Protein AF-A0A7S2C4W3-F1 (afdb_monomer_lite)

Sequence (181 aa):
SSLSGLHASAALELAGVQLEMDPQRALTLLQKVRPQIMRSGSAFHVAQLQLLWSKCLLAALPSFTAAAPPTIKQLEMEILPALSAALNGFTALRCHVEAAGLLYHRARIYHSLNDFAARDRDAALFAKAEAAAAAAAARPCGSLLDFGEATVLEAHLAQMATLDAEAASLYGNESAVRARE

InterPro domains:
  IPR037679 Anaphase-promoting complex subunit 5 [PTHR12830] (3-133)

Foldseek 3Di:
DVVLAVVLVVLLVVLVVCLVVPLVVSLVSLVVCVVSCVVPNDLLSQLSSLVSNLSSLVSPWDDDDPVDQGPVCCCVPPNLVSLVSSLVSCVVVLVLVVNLVSLVVNLVVCVSVVVVVSNVVSVVVSVVSVVSVVVVVPDDPDDPLPVDDPVRSVVVVVVVVVVVVVVCVVVVVVVVVVVVD

Organism: NCBI:txid156173

Structure (mmCIF, N/CA/C/O backbone):
data_AF-A0A7S2C4W3-F1
#
_entry.id   AF-A0A7S2C4W3-F1
#
loop_
_atom_site.group_PDB
_atom_site.id
_atom_site.type_symbol
_atom_site.label_atom_id
_atom_site.label_alt_id
_atom_site.label_comp_id
_atom_site.label_asym_id
_atom_site.label_entity_id
_atom_site.label_seq_id
_atom_site.pdbx_PDB_ins_code
_atom_site.Cartn_x
_atom_site.Cartn_y
_atom_site.Cartn_z
_atom_site.occupancy
_atom_site.B_iso_or_equiv
_atom_site.auth_seq_id
_atom_site.auth_comp_id
_atom_site.auth_asym_id
_atom_site.auth_atom_id
_atom_site.pdbx_PDB_model_num
ATOM 1 N N . SER A 1 1 ? 25.529 -4.433 0.169 1.00 61.50 1 SER A N 1
ATOM 2 C CA . SER A 1 1 ? 24.301 -3.977 -0.515 1.00 61.50 1 SER A CA 1
ATOM 3 C C . SER A 1 1 ? 23.270 -5.096 -0.679 1.00 61.50 1 SER A C 1
ATOM 5 O O . SER A 1 1 ? 22.099 -4.837 -0.445 1.00 61.50 1 SER A O 1
ATOM 7 N N . SER A 1 2 ? 23.655 -6.337 -1.006 1.00 73.06 2 SER A N 1
ATOM 8 C CA . SER A 1 2 ? 22.721 -7.474 -1.159 1.00 73.06 2 SER A CA 1
ATOM 9 C C . SER A 1 2 ? 22.125 -7.989 0.161 1.00 73.06 2 SER A C 1
ATOM 11 O O . SER A 1 2 ? 20.913 -8.148 0.267 1.00 73.06 2 SER A O 1
ATOM 13 N N . LEU A 1 3 ? 22.950 -8.178 1.198 1.00 82.00 3 LEU A N 1
ATOM 14 C CA . LEU A 1 3 ? 22.504 -8.688 2.509 1.00 82.00 3 LEU A CA 1
ATOM 15 C C . LEU A 1 3 ? 21.512 -7.756 3.223 1.00 82.00 3 LEU A C 1
ATOM 17 O O . LEU A 1 3 ? 20.558 -8.219 3.840 1.00 82.00 3 LEU A O 1
ATOM 21 N N . SER A 1 4 ? 21.707 -6.438 3.118 1.00 81.38 4 SER A N 1
ATOM 22 C CA . SER A 1 4 ? 20.788 -5.443 3.689 1.00 81.38 4 SER A CA 1
ATOM 23 C C . SER A 1 4 ? 19.438 -5.424 2.972 1.00 81.38 4 SER A C 1
ATOM 25 O O . SER A 1 4 ? 18.410 -5.256 3.623 1.00 81.38 4 SER A O 1
ATOM 27 N N . GLY A 1 5 ? 19.440 -5.625 1.649 1.00 83.06 5 GLY A N 1
ATOM 28 C CA . GLY A 1 5 ? 18.224 -5.780 0.854 1.00 83.06 5 GLY A CA 1
ATOM 29 C C . GLY A 1 5 ? 17.458 -7.039 1.246 1.00 83.06 5 GLY A C 1
ATOM 30 O O . GLY A 1 5 ? 16.290 -6.936 1.593 1.00 83.06 5 GLY A O 1
ATOM 31 N N . LEU A 1 6 ? 18.142 -8.188 1.304 1.00 88.38 6 LEU A N 1
ATOM 32 C CA . LEU A 1 6 ? 17.543 -9.464 1.704 1.00 88.38 6 LEU A CA 1
ATOM 33 C C . LEU A 1 6 ? 16.949 -9.404 3.116 1.00 88.38 6 LEU A C 1
ATOM 35 O O . LEU A 1 6 ? 15.837 -9.869 3.337 1.00 88.38 6 LEU A O 1
ATOM 39 N N . HIS A 1 7 ? 17.660 -8.788 4.063 1.00 90.88 7 HIS A N 1
ATOM 40 C CA . HIS A 1 7 ? 17.145 -8.585 5.414 1.00 90.88 7 HIS A CA 1
ATOM 41 C C . HIS A 1 7 ? 15.875 -7.721 5.420 1.00 90.88 7 HIS A C 1
ATOM 43 O O . HIS A 1 7 ? 14.922 -8.041 6.125 1.00 90.88 7 HIS A O 1
ATOM 49 N N . ALA A 1 8 ? 15.846 -6.630 4.646 1.00 90.25 8 ALA A N 1
ATOM 50 C CA . ALA A 1 8 ? 14.662 -5.781 4.535 1.00 90.25 8 ALA A CA 1
ATOM 51 C C . ALA A 1 8 ? 13.474 -6.545 3.932 1.00 90.25 8 ALA A C 1
ATOM 53 O O . ALA A 1 8 ? 12.387 -6.494 4.500 1.00 90.25 8 ALA A O 1
ATOM 54 N N . SER A 1 9 ? 13.686 -7.289 2.843 1.00 92.81 9 SER A N 1
ATOM 55 C CA . SER A 1 9 ? 12.647 -8.108 2.211 1.00 92.81 9 SER A CA 1
ATOM 56 C C . SER A 1 9 ? 12.116 -9.175 3.171 1.00 92.81 9 SER A C 1
ATOM 58 O O . SER A 1 9 ? 10.919 -9.206 3.430 1.00 92.81 9 SER A O 1
ATOM 60 N N . ALA A 1 10 ? 12.999 -9.956 3.803 1.00 94.25 10 ALA A N 1
ATOM 61 C CA . ALA A 1 10 ? 12.607 -10.992 4.759 1.00 94.25 10 ALA A CA 1
ATOM 62 C C . ALA A 1 10 ? 11.850 -10.418 5.969 1.00 94.25 10 ALA A C 1
ATOM 64 O O . ALA A 1 10 ? 10.871 -11.002 6.428 1.00 94.25 10 ALA A O 1
ATOM 65 N N . ALA A 1 11 ? 12.271 -9.258 6.483 1.00 94.19 11 ALA A N 1
ATOM 66 C CA . ALA A 1 11 ? 11.581 -8.596 7.585 1.00 94.19 11 ALA A CA 1
ATOM 67 C C . ALA A 1 11 ? 10.176 -8.111 7.194 1.00 94.19 11 ALA A C 1
ATOM 69 O O . ALA A 1 11 ? 9.246 -8.238 7.990 1.00 94.19 11 ALA A O 1
ATOM 70 N N . LEU A 1 12 ? 10.020 -7.557 5.988 1.00 95.38 12 LEU A N 1
ATOM 71 C CA . LEU A 1 12 ? 8.731 -7.085 5.477 1.00 95.38 12 LEU A CA 1
ATOM 72 C C . LEU A 1 12 ? 7.791 -8.256 5.157 1.00 95.38 12 LEU A C 1
ATOM 74 O O . LEU A 1 12 ? 6.615 -8.192 5.504 1.00 95.38 12 LEU A O 1
ATOM 78 N N . GLU A 1 13 ? 8.302 -9.342 4.576 1.00 95.44 13 GLU A N 1
ATOM 79 C CA . GLU A 1 13 ? 7.540 -10.577 4.348 1.00 95.44 13 GLU A CA 1
ATOM 80 C C . GLU A 1 13 ? 7.077 -11.200 5.667 1.00 95.44 13 GLU A C 1
ATOM 82 O O . GLU A 1 13 ? 5.893 -11.487 5.836 1.00 95.44 13 GLU A O 1
ATOM 87 N N . LEU A 1 14 ? 7.980 -11.327 6.645 1.00 95.75 14 LEU A N 1
ATOM 88 C CA . LEU A 1 14 ? 7.639 -11.833 7.972 1.00 95.75 14 LEU A CA 1
ATOM 89 C C . LEU A 1 14 ? 6.590 -10.952 8.664 1.00 95.75 14 LEU A C 1
ATOM 91 O O . LEU A 1 14 ? 5.680 -11.480 9.301 1.00 95.75 14 LEU A O 1
ATOM 95 N N . ALA A 1 15 ? 6.687 -9.626 8.538 1.00 95.50 15 ALA A N 1
ATOM 96 C CA . ALA A 1 15 ? 5.671 -8.715 9.057 1.00 95.50 15 ALA A CA 1
ATOM 97 C C . ALA A 1 15 ? 4.319 -8.890 8.346 1.00 95.50 15 ALA A C 1
ATOM 99 O O . ALA A 1 15 ? 3.283 -8.814 9.000 1.00 95.50 15 ALA A O 1
ATOM 100 N N . GLY A 1 16 ? 4.322 -9.167 7.038 1.00 94.38 16 GLY A N 1
ATOM 101 C CA . GLY A 1 16 ? 3.120 -9.498 6.273 1.00 94.38 16 GLY A CA 1
ATOM 102 C C . GLY A 1 16 ? 2.431 -10.765 6.781 1.00 94.38 16 GLY A C 1
ATOM 103 O O . GLY A 1 16 ? 1.233 -10.741 7.032 1.00 94.38 16 GLY A O 1
ATOM 104 N N . VAL A 1 17 ? 3.192 -11.834 7.030 1.00 95.31 17 VAL A N 1
ATOM 105 C CA . VAL A 1 17 ? 2.653 -13.073 7.622 1.00 95.31 17 VAL A CA 1
ATOM 106 C C . VAL A 1 17 ? 2.154 -12.833 9.050 1.00 95.31 17 VAL A C 1
ATOM 108 O O . VAL A 1 17 ? 1.094 -13.314 9.440 1.00 95.31 17 VAL A O 1
ATOM 111 N N . GLN A 1 18 ? 2.898 -12.065 9.851 1.00 94.62 18 GLN A N 1
ATOM 112 C CA . GLN A 1 18 ? 2.484 -11.748 11.218 1.00 94.62 18 GLN A CA 1
ATOM 113 C C . GLN A 1 18 ? 1.218 -10.899 11.259 1.00 94.62 18 GLN A C 1
ATOM 115 O O . GLN A 1 18 ? 0.431 -11.089 12.173 1.00 94.62 18 GLN A O 1
ATOM 120 N N . LEU A 1 19 ? 0.988 -10.011 10.291 1.00 93.94 19 LEU A N 1
ATOM 121 C CA . LEU A 1 19 ? -0.223 -9.192 10.228 1.00 93.94 19 LEU A CA 1
ATOM 122 C C . LEU A 1 19 ? -1.501 -10.046 10.205 1.00 93.94 19 LEU A C 1
ATOM 124 O O . LEU A 1 19 ? -2.497 -9.652 10.805 1.00 93.94 19 LEU A O 1
ATOM 128 N N . GLU A 1 20 ? -1.471 -11.205 9.545 1.00 92.06 20 GLU A N 1
ATOM 129 C CA . GLU A 1 20 ? -2.621 -12.116 9.460 1.00 92.06 20 GLU A CA 1
ATOM 130 C C . GLU A 1 20 ? -2.894 -12.861 10.775 1.00 92.06 20 GLU A C 1
ATOM 132 O O . GLU A 1 20 ? -4.028 -13.252 11.041 1.00 92.06 20 GLU A O 1
ATOM 137 N N . MET A 1 21 ? -1.865 -13.038 11.608 1.00 91.75 21 MET A N 1
ATOM 138 C CA . MET A 1 21 ? -1.931 -13.832 12.840 1.00 91.75 21 MET A CA 1
ATOM 139 C C . MET A 1 21 ? -2.058 -12.964 14.099 1.00 91.75 21 MET A C 1
ATOM 141 O O . MET A 1 21 ? -2.837 -13.266 14.998 1.00 91.75 21 MET A O 1
ATOM 145 N N . ASP A 1 22 ? -1.249 -11.909 14.180 1.00 92.31 22 ASP A N 1
ATOM 146 C CA . ASP A 1 22 ? -1.136 -10.975 15.297 1.00 92.31 22 ASP A CA 1
ATOM 147 C C . ASP A 1 22 ? -0.613 -9.604 14.795 1.00 92.31 22 ASP A C 1
ATOM 149 O O . ASP A 1 22 ? 0.605 -9.396 14.658 1.00 92.31 22 ASP A O 1
ATOM 153 N N . PRO A 1 23 ? -1.511 -8.630 14.550 1.00 91.19 23 PRO A N 1
ATOM 154 C CA . PRO A 1 23 ? -1.134 -7.318 14.026 1.00 91.19 23 PRO A CA 1
ATOM 155 C C . PRO A 1 23 ? -0.248 -6.509 14.986 1.00 91.19 23 PRO A C 1
ATOM 157 O O . PRO A 1 23 ? 0.548 -5.683 14.532 1.00 91.19 23 PRO A O 1
ATOM 160 N N . GLN A 1 24 ? -0.324 -6.748 16.301 1.00 91.00 24 GLN A N 1
ATOM 161 C CA . GLN A 1 24 ? 0.506 -6.047 17.289 1.00 91.00 24 GLN A CA 1
ATOM 162 C C . GLN A 1 24 ? 1.956 -6.526 17.230 1.00 91.00 24 GLN A C 1
ATOM 164 O O . GLN A 1 24 ? 2.904 -5.730 17.287 1.00 91.00 24 GLN A O 1
ATOM 169 N N . ARG A 1 25 ? 2.148 -7.836 17.054 1.00 93.62 25 ARG A N 1
ATOM 170 C CA . ARG A 1 25 ? 3.476 -8.416 16.846 1.00 93.62 25 ARG A CA 1
ATOM 171 C C . ARG A 1 25 ? 4.107 -7.917 15.548 1.00 93.62 25 ARG A C 1
ATOM 173 O O . ARG A 1 25 ? 5.277 -7.527 15.571 1.00 93.62 25 ARG A O 1
ATOM 180 N N . ALA A 1 26 ? 3.329 -7.850 14.467 1.00 95.00 26 ALA A N 1
ATOM 181 C CA . ALA A 1 26 ? 3.778 -7.287 13.196 1.00 95.00 26 ALA A CA 1
ATOM 182 C C . ALA A 1 26 ? 4.215 -5.822 13.352 1.00 95.00 26 ALA A C 1
ATOM 184 O O . ALA A 1 26 ? 5.315 -5.453 12.942 1.00 95.00 26 ALA A O 1
ATOM 185 N N . LEU A 1 27 ? 3.413 -4.997 14.032 1.00 94.00 27 LEU A N 1
ATOM 186 C CA . LEU A 1 27 ? 3.744 -3.594 14.287 1.00 94.00 27 LEU A CA 1
ATOM 187 C C . LEU A 1 27 ? 5.042 -3.447 15.097 1.00 94.00 27 LEU A C 1
ATOM 189 O O . LEU A 1 27 ? 5.903 -2.637 14.752 1.00 94.00 27 LEU A O 1
ATOM 193 N N . THR A 1 28 ? 5.227 -4.282 16.121 1.00 95.06 28 THR A N 1
ATOM 194 C CA . THR A 1 28 ? 6.452 -4.316 16.935 1.00 95.06 28 THR A CA 1
ATOM 195 C C . THR A 1 28 ? 7.679 -4.695 16.101 1.00 95.06 28 THR A C 1
ATOM 197 O O . THR A 1 28 ? 8.756 -4.117 16.269 1.00 95.06 28 THR A O 1
ATOM 200 N N . LEU A 1 29 ? 7.543 -5.655 15.180 1.00 95.25 29 LEU A N 1
ATOM 201 C CA . LEU A 1 29 ? 8.609 -6.017 14.248 1.00 95.25 29 LEU A CA 1
ATOM 202 C C . LEU A 1 29 ? 8.951 -4.838 13.329 1.00 95.25 29 LEU A C 1
ATOM 204 O O . LEU A 1 29 ? 10.120 -4.462 13.235 1.00 95.25 29 LEU A O 1
ATOM 208 N N . LEU A 1 30 ? 7.941 -4.210 12.718 1.00 95.94 30 LEU A N 1
ATOM 209 C CA . LEU A 1 30 ? 8.117 -3.058 11.830 1.00 95.94 30 LEU A CA 1
ATOM 210 C C . LEU A 1 30 ? 8.794 -1.879 12.541 1.00 95.94 30 LEU A C 1
ATOM 212 O O . LEU A 1 30 ? 9.679 -1.251 11.963 1.00 95.94 30 LEU A O 1
ATOM 216 N N . GLN A 1 31 ? 8.449 -1.609 13.805 1.00 95.25 31 GLN A N 1
ATOM 217 C CA . GLN A 1 31 ? 9.117 -0.592 14.629 1.00 95.25 31 GLN A CA 1
ATOM 218 C C . GLN A 1 31 ? 10.620 -0.848 14.759 1.00 95.25 31 GLN A C 1
ATOM 220 O O . GLN A 1 31 ? 11.417 0.081 14.620 1.00 95.25 31 GLN A O 1
ATOM 225 N N . LYS A 1 32 ? 11.014 -2.107 14.984 1.00 95.19 32 LYS A N 1
ATOM 226 C CA . LYS A 1 32 ? 12.421 -2.496 15.147 1.00 95.19 32 LYS A CA 1
ATOM 227 C C . LYS A 1 32 ? 13.211 -2.372 13.848 1.00 95.19 32 LYS A C 1
ATOM 229 O O . LYS A 1 32 ? 14.348 -1.910 13.872 1.00 95.19 32 LYS A O 1
ATOM 234 N N . VAL A 1 33 ? 12.624 -2.764 12.716 1.00 94.88 33 VAL A N 1
ATOM 235 C CA . VAL A 1 33 ? 13.338 -2.784 11.425 1.00 94.88 33 VAL A CA 1
ATOM 236 C C . VAL A 1 33 ? 13.279 -1.452 10.673 1.00 94.88 33 VAL A C 1
ATOM 238 O O . VAL A 1 33 ? 14.125 -1.194 9.815 1.00 94.88 33 VAL A O 1
ATOM 241 N N . ARG A 1 34 ? 12.337 -0.563 11.017 1.00 94.56 34 ARG A N 1
ATOM 242 C CA . ARG A 1 34 ? 12.137 0.738 10.359 1.00 94.56 34 ARG A CA 1
ATOM 243 C C . ARG A 1 34 ? 13.417 1.573 10.229 1.00 94.56 34 ARG A C 1
ATOM 245 O O . ARG A 1 34 ? 13.684 2.004 9.110 1.00 94.56 34 ARG A O 1
ATOM 252 N N . PRO A 1 35 ? 14.242 1.799 11.272 1.00 94.12 35 PRO A N 1
ATOM 253 C CA . PRO A 1 35 ? 15.452 2.613 11.130 1.00 94.12 35 PRO A CA 1
ATOM 254 C C . PRO A 1 35 ? 16.437 2.050 10.099 1.00 94.12 35 PRO A C 1
ATOM 256 O O . PRO A 1 35 ? 17.056 2.805 9.351 1.00 94.12 35 PRO A O 1
ATOM 259 N N . GLN A 1 36 ? 16.560 0.723 10.034 1.00 93.06 36 GLN A N 1
ATOM 260 C CA . GLN A 1 36 ? 17.450 0.047 9.096 1.00 93.06 36 GLN A CA 1
ATOM 261 C C . GLN A 1 36 ? 16.918 0.126 7.662 1.00 93.06 36 GLN A C 1
ATOM 263 O O . GLN A 1 36 ? 17.678 0.443 6.749 1.00 93.06 36 GLN A O 1
ATOM 268 N N . ILE A 1 37 ? 15.617 -0.106 7.462 1.00 93.50 37 ILE A N 1
ATOM 269 C CA . ILE A 1 37 ? 14.979 -0.008 6.141 1.00 93.50 37 ILE A CA 1
ATOM 270 C C . ILE A 1 37 ? 15.030 1.434 5.624 1.00 93.50 37 ILE A C 1
ATOM 272 O O . ILE A 1 37 ? 15.376 1.650 4.470 1.00 93.50 37 ILE A O 1
ATOM 276 N N . MET A 1 38 ? 14.773 2.429 6.474 1.00 92.38 38 MET A N 1
ATOM 277 C CA . MET A 1 38 ? 14.846 3.841 6.078 1.00 92.38 38 MET A CA 1
ATOM 278 C C . MET A 1 38 ? 16.270 4.287 5.713 1.00 92.38 38 MET A C 1
ATOM 280 O O . MET A 1 38 ? 16.431 5.193 4.904 1.00 92.38 38 MET A O 1
ATOM 284 N N . ARG A 1 39 ? 17.303 3.673 6.305 1.00 90.94 39 ARG A N 1
ATOM 285 C CA . ARG A 1 39 ? 18.710 4.015 6.042 1.00 90.94 39 ARG A CA 1
ATOM 286 C C . ARG A 1 39 ? 19.293 3.286 4.834 1.00 90.94 39 ARG A C 1
ATOM 288 O O . ARG A 1 39 ? 20.151 3.831 4.149 1.00 90.94 39 ARG A O 1
ATOM 295 N N . SER A 1 40 ? 18.917 2.026 4.635 1.00 87.88 40 SER A N 1
ATOM 296 C CA . SER A 1 40 ? 19.628 1.115 3.724 1.00 87.88 40 SER A CA 1
ATOM 297 C C . SER A 1 40 ? 18.709 0.279 2.834 1.00 87.88 40 SER A C 1
ATOM 299 O O . SER A 1 40 ? 19.196 -0.548 2.064 1.00 87.88 40 SER A O 1
ATOM 301 N N . GLY A 1 41 ? 17.393 0.454 2.952 1.00 87.50 41 GLY A N 1
ATOM 302 C CA . GLY A 1 41 ? 16.406 -0.162 2.075 1.00 87.50 41 GLY A CA 1
ATOM 303 C C . GLY A 1 41 ? 16.290 0.568 0.739 1.00 87.50 41 GLY A C 1
ATOM 304 O O . GLY A 1 41 ? 16.670 1.730 0.604 1.00 87.50 41 GLY A O 1
ATOM 305 N N . SER A 1 42 ? 15.747 -0.124 -0.262 1.00 92.38 42 SER A N 1
ATOM 306 C CA . SER A 1 42 ? 15.354 0.505 -1.521 1.00 92.38 42 SER A CA 1
ATOM 307 C C . SER A 1 42 ? 14.126 1.393 -1.304 1.00 92.38 42 SER A C 1
ATOM 309 O O . SER A 1 42 ? 13.377 1.218 -0.339 1.00 92.38 42 SER A O 1
ATOM 311 N N . ALA A 1 43 ? 13.864 2.305 -2.241 1.00 92.50 43 ALA A N 1
ATOM 312 C CA . ALA A 1 43 ? 12.628 3.087 -2.239 1.00 92.50 43 ALA A CA 1
ATOM 313 C C . ALA A 1 43 ? 11.375 2.187 -2.206 1.00 92.50 43 ALA A C 1
ATOM 315 O O . ALA A 1 43 ? 10.395 2.524 -1.544 1.00 92.50 43 ALA A O 1
ATOM 316 N N . PHE A 1 44 ? 11.439 1.009 -2.841 1.00 93.75 44 PHE A N 1
ATOM 317 C CA . PHE A 1 44 ? 10.371 0.012 -2.786 1.00 93.75 44 PHE A CA 1
ATOM 318 C C . PHE A 1 44 ? 10.164 -0.520 -1.363 1.00 93.75 44 PHE A C 1
ATOM 320 O O . PHE A 1 44 ? 9.042 -0.504 -0.863 1.00 93.75 44 PHE A O 1
ATOM 327 N N . HIS A 1 45 ? 11.240 -0.902 -0.662 1.00 95.44 45 HIS A N 1
ATOM 328 C CA . HIS A 1 45 ? 11.149 -1.357 0.731 1.00 95.44 45 HIS A CA 1
ATOM 329 C C . HIS A 1 45 ? 10.589 -0.274 1.658 1.00 95.44 45 HIS A C 1
ATOM 331 O O . HIS A 1 45 ? 9.826 -0.580 2.571 1.00 95.44 45 HIS A O 1
ATOM 337 N N . VAL A 1 46 ? 10.932 0.995 1.422 1.00 95.44 46 VAL A N 1
ATOM 338 C CA . VAL A 1 46 ? 10.383 2.120 2.191 1.00 95.44 46 VAL A CA 1
ATOM 339 C C . VAL A 1 46 ? 8.881 2.283 1.939 1.00 95.44 46 VAL A C 1
ATOM 341 O O . VAL A 1 46 ? 8.123 2.419 2.898 1.00 95.44 46 VAL A O 1
ATOM 344 N N . ALA A 1 47 ? 8.428 2.221 0.684 1.00 95.69 47 ALA A N 1
ATOM 345 C CA . ALA A 1 47 ? 7.003 2.298 0.352 1.00 95.69 47 ALA A CA 1
ATOM 346 C C . ALA A 1 47 ? 6.213 1.117 0.948 1.00 95.69 47 ALA A C 1
ATOM 348 O O . ALA A 1 47 ? 5.167 1.309 1.573 1.00 95.69 47 ALA A O 1
ATOM 349 N N . GLN A 1 48 ? 6.758 -0.097 0.841 1.00 95.56 48 GLN A N 1
ATOM 350 C CA . GLN A 1 48 ? 6.167 -1.311 1.402 1.00 95.56 48 GLN A CA 1
ATOM 351 C C . GLN A 1 48 ? 6.108 -1.279 2.935 1.00 95.56 48 GLN A C 1
ATOM 353 O O . GLN A 1 48 ? 5.102 -1.686 3.515 1.00 95.56 48 GLN A O 1
ATOM 358 N N . LEU A 1 49 ? 7.135 -0.739 3.598 1.00 96.44 49 LEU A N 1
ATOM 359 C CA . LEU A 1 49 ? 7.135 -0.515 5.043 1.00 96.44 49 LEU A CA 1
ATOM 360 C C . LEU A 1 49 ? 5.967 0.383 5.471 1.00 96.44 49 LEU A C 1
ATOM 362 O O . LEU A 1 49 ? 5.264 0.044 6.418 1.00 96.44 49 LEU A O 1
ATOM 366 N N . GLN A 1 50 ? 5.737 1.503 4.778 1.00 95.94 50 GLN A N 1
ATOM 367 C CA . GLN A 1 50 ? 4.629 2.418 5.087 1.00 95.94 50 GLN A CA 1
ATOM 368 C C . GLN A 1 50 ? 3.254 1.766 4.846 1.00 95.94 50 GLN A C 1
ATOM 370 O O . GLN A 1 50 ? 2.320 1.945 5.636 1.00 95.94 50 GLN A O 1
ATOM 375 N N . LEU A 1 51 ? 3.132 0.948 3.797 1.00 95.62 51 LEU A N 1
ATOM 376 C CA . LEU A 1 51 ? 1.924 0.166 3.537 1.00 95.62 51 LEU A CA 1
ATOM 377 C C . LEU A 1 51 ? 1.653 -0.857 4.648 1.00 95.62 51 LEU A C 1
ATOM 379 O O . LEU A 1 51 ? 0.550 -0.910 5.181 1.00 95.62 51 LEU A O 1
ATOM 383 N N . LEU A 1 52 ? 2.642 -1.671 5.020 1.00 95.31 52 LEU A N 1
ATOM 384 C CA . LEU A 1 52 ? 2.467 -2.668 6.079 1.00 95.31 52 LEU A CA 1
ATOM 385 C C . LEU A 1 52 ? 2.206 -2.004 7.431 1.00 95.31 52 LEU A C 1
ATOM 387 O O . LEU A 1 52 ? 1.350 -2.468 8.178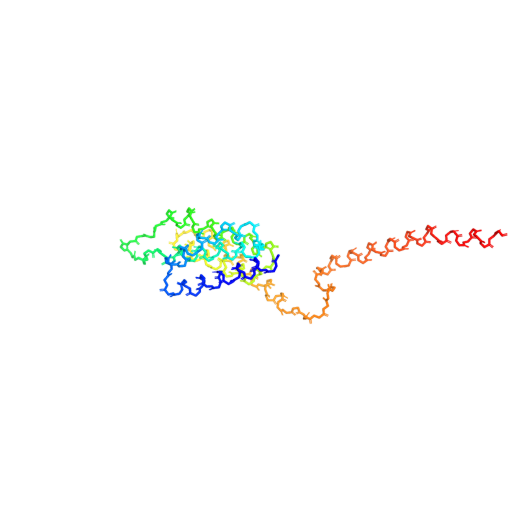 1.00 95.31 52 LEU A O 1
ATOM 391 N N . TRP A 1 53 ? 2.873 -0.883 7.712 1.00 95.06 53 TRP A N 1
ATOM 392 C CA . TRP A 1 53 ? 2.640 -0.085 8.911 1.00 95.06 53 TRP A CA 1
ATOM 393 C C . TRP A 1 53 ? 1.182 0.367 9.020 1.00 95.06 53 TRP A C 1
ATOM 395 O O . TRP A 1 53 ? 0.533 0.127 10.036 1.00 95.06 53 TRP A O 1
ATOM 405 N N . SER A 1 54 ? 0.646 0.970 7.956 1.00 94.00 54 SER A N 1
ATOM 406 C CA . SER A 1 54 ? -0.752 1.416 7.924 1.00 94.00 54 SER A CA 1
ATOM 407 C C . SER A 1 54 ? -1.746 0.255 8.030 1.00 94.00 54 SER A C 1
ATOM 409 O O . SER A 1 54 ? -2.735 0.381 8.748 1.00 94.00 54 SER A O 1
ATOM 411 N N . LYS A 1 55 ? -1.469 -0.897 7.401 1.00 93.69 55 LYS A N 1
ATOM 412 C CA . LYS A 1 55 ? -2.291 -2.110 7.557 1.00 93.69 55 LYS A CA 1
ATOM 413 C C . LYS A 1 55 ? -2.281 -2.644 8.993 1.00 93.69 55 LYS A C 1
ATOM 415 O O . LYS A 1 55 ? -3.342 -2.988 9.503 1.00 93.69 55 LYS A O 1
ATOM 420 N N . CYS A 1 56 ? -1.121 -2.673 9.652 1.00 93.38 56 CYS A N 1
ATOM 421 C CA . CYS A 1 56 ? -1.011 -3.097 11.052 1.00 93.38 56 CYS A CA 1
ATOM 422 C C . CYS A 1 56 ? -1.772 -2.151 11.984 1.00 93.38 56 CYS A C 1
ATOM 424 O O . CYS A 1 56 ? -2.521 -2.617 12.836 1.00 93.38 56 CYS A O 1
ATOM 426 N N . LEU A 1 57 ? -1.626 -0.833 11.797 1.00 91.00 57 LEU A N 1
ATOM 427 C CA . LEU A 1 57 ? -2.380 0.159 12.565 1.00 91.00 57 LEU A CA 1
ATOM 428 C C . LEU A 1 57 ? -3.887 -0.015 12.379 1.00 91.00 57 LEU A C 1
ATOM 430 O O . LEU A 1 57 ? -4.619 -0.005 13.360 1.00 91.00 57 LEU A O 1
ATOM 434 N N . LEU A 1 58 ? -4.344 -0.217 11.141 1.00 89.56 58 LEU A N 1
ATOM 435 C CA . LEU A 1 58 ? -5.758 -0.428 10.842 1.00 89.56 58 LEU A CA 1
ATOM 436 C C . LEU A 1 58 ? -6.294 -1.718 11.482 1.00 89.56 58 LEU A C 1
ATOM 438 O O . LEU A 1 58 ? -7.380 -1.702 12.048 1.00 89.56 58 LEU A O 1
ATOM 442 N N . ALA A 1 59 ? -5.533 -2.815 11.424 1.00 89.31 59 ALA A N 1
ATOM 443 C CA . ALA A 1 59 ? -5.899 -4.093 12.039 1.00 89.31 59 ALA A CA 1
ATOM 444 C C . ALA A 1 59 ? -5.863 -4.057 13.577 1.00 89.31 59 ALA A C 1
ATOM 446 O O . ALA A 1 59 ? -6.550 -4.835 14.231 1.00 89.31 59 ALA A O 1
ATOM 447 N N . ALA A 1 60 ? -5.069 -3.154 14.155 1.00 86.06 60 ALA A N 1
ATOM 448 C CA . ALA A 1 60 ? -5.013 -2.905 15.589 1.00 86.06 60 ALA A CA 1
ATOM 449 C C . ALA A 1 60 ? -6.188 -2.059 16.111 1.00 86.06 60 ALA A C 1
ATOM 451 O O . ALA A 1 60 ? -6.369 -1.974 17.329 1.00 86.06 60 ALA A O 1
ATOM 452 N N . LEU A 1 61 ? -6.966 -1.419 15.231 1.00 84.19 61 LEU A N 1
ATOM 453 C CA . LEU A 1 61 ? -8.140 -0.661 15.650 1.00 84.19 61 LEU A CA 1
ATOM 454 C C . LEU A 1 61 ? -9.247 -1.606 16.138 1.00 84.19 61 LEU A C 1
ATOM 456 O O . LEU A 1 61 ? -9.442 -2.681 15.566 1.00 84.19 61 LEU A O 1
ATOM 460 N N . PRO A 1 62 ? -10.013 -1.208 17.170 1.00 77.56 62 PRO A N 1
ATOM 461 C CA . PRO A 1 62 ? -11.194 -1.957 17.569 1.00 77.56 62 PRO A CA 1
ATOM 462 C C . PRO A 1 62 ? -12.196 -2.008 16.410 1.00 77.56 62 PRO A C 1
ATOM 464 O O . PRO A 1 62 ? -12.319 -1.058 15.634 1.00 77.56 62 PRO A O 1
ATOM 467 N N . SER A 1 63 ? -12.940 -3.111 16.306 1.00 70.06 63 SER A N 1
ATOM 468 C CA . SER A 1 63 ? -13.983 -3.267 15.291 1.00 70.06 63 SER A CA 1
ATOM 469 C C . SER A 1 63 ? -14.992 -2.123 15.380 1.00 70.06 63 SER A C 1
ATOM 471 O O . SER A 1 63 ? -15.623 -1.929 16.424 1.00 70.06 63 SER A O 1
ATOM 473 N N . PHE A 1 64 ? -15.169 -1.391 14.282 1.00 66.19 64 PHE A N 1
ATOM 474 C CA . PHE A 1 64 ? -16.143 -0.309 14.212 1.00 66.19 64 PHE A CA 1
ATOM 475 C C . PHE A 1 64 ? -17.551 -0.891 14.305 1.00 66.19 64 PHE A C 1
ATOM 477 O O . PHE A 1 64 ? -17.972 -1.687 13.467 1.00 66.19 64 PHE A O 1
ATOM 484 N N . THR A 1 65 ? -18.282 -0.495 15.337 1.00 62.09 65 THR A N 1
ATOM 485 C CA . THR A 1 65 ? -19.704 -0.807 15.486 1.00 62.09 65 THR A CA 1
ATOM 486 C C . THR A 1 65 ? -20.458 0.501 15.656 1.00 62.09 65 THR A C 1
ATOM 488 O O . THR A 1 65 ? -19.867 1.518 16.015 1.00 62.09 65 THR A O 1
ATOM 491 N N . ALA A 1 66 ? -21.775 0.496 15.449 1.00 58.44 66 ALA A N 1
ATOM 492 C CA . ALA A 1 66 ? -22.601 1.683 15.681 1.00 58.44 66 ALA A CA 1
ATOM 493 C C . ALA A 1 66 ? -22.465 2.255 17.115 1.00 58.44 66 ALA A C 1
ATOM 495 O O . ALA A 1 66 ? -22.763 3.424 17.333 1.00 58.44 66 ALA A O 1
ATOM 496 N N . ALA A 1 67 ? -21.993 1.450 18.077 1.00 57.12 67 ALA A N 1
ATOM 497 C CA . ALA A 1 67 ? -21.780 1.834 19.473 1.00 57.12 67 ALA A CA 1
ATOM 498 C C . ALA A 1 67 ? -20.373 2.393 19.776 1.00 57.12 67 ALA A C 1
ATOM 500 O O . ALA A 1 67 ? -20.182 3.022 20.814 1.00 57.12 67 ALA A O 1
ATOM 501 N N . ALA A 1 68 ? -19.393 2.179 18.893 1.00 61.09 68 ALA A N 1
ATOM 502 C CA . ALA A 1 68 ? -18.022 2.660 19.036 1.00 61.09 68 ALA A CA 1
ATOM 503 C C . ALA A 1 68 ? -17.591 3.299 17.707 1.00 61.09 68 ALA A C 1
ATOM 505 O O . ALA A 1 68 ? -17.129 2.579 16.810 1.00 61.09 68 ALA A O 1
ATOM 506 N N . PRO A 1 69 ? -17.787 4.624 17.538 1.00 60.41 69 PRO A N 1
ATOM 507 C CA . PRO A 1 69 ? -17.409 5.301 16.308 1.00 60.41 69 PRO A CA 1
ATOM 508 C C . PRO A 1 69 ?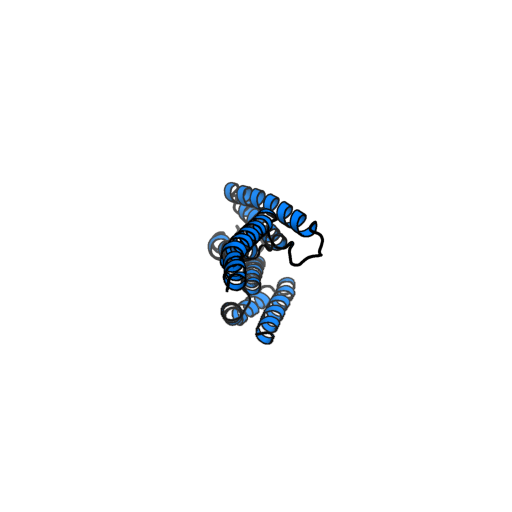 -15.910 5.115 16.049 1.00 60.41 69 PRO A C 1
ATOM 510 O O . PRO A 1 69 ? -15.136 4.960 17.001 1.00 60.41 69 PRO A O 1
ATOM 513 N N . PRO A 1 70 ? -15.484 5.124 14.773 1.00 64.00 70 PRO A N 1
ATOM 514 C CA . PRO A 1 70 ? -14.077 5.000 14.441 1.00 64.00 70 PRO A CA 1
ATOM 515 C C . PRO A 1 70 ? -13.266 6.041 15.201 1.00 64.00 70 PRO A C 1
ATOM 517 O O . PRO A 1 70 ? -13.703 7.181 15.367 1.00 64.00 70 PRO A O 1
ATOM 520 N N . THR A 1 71 ? -12.067 5.673 15.652 1.00 71.44 71 THR A N 1
ATOM 521 C CA . THR A 1 71 ? -11.118 6.634 16.211 1.00 71.44 71 THR A CA 1
ATOM 522 C C . THR A 1 71 ? -10.615 7.523 15.069 1.00 71.44 71 THR A C 1
ATOM 524 O O . THR A 1 71 ? -9.512 7.333 14.560 1.00 71.44 71 THR A O 1
ATOM 527 N N . ILE A 1 72 ? -11.446 8.479 14.631 1.00 76.00 72 ILE A N 1
ATOM 528 C CA . ILE A 1 72 ? -11.222 9.356 13.468 1.00 76.00 72 ILE A CA 1
ATOM 529 C C . ILE A 1 72 ? -9.821 9.968 13.540 1.00 76.00 72 ILE A C 1
ATOM 531 O O . ILE A 1 72 ? -9.069 9.936 12.572 1.00 76.00 72 ILE A O 1
ATOM 535 N N . LYS A 1 73 ? -9.416 10.384 14.745 1.00 80.12 73 LYS A N 1
ATOM 536 C CA . LYS A 1 73 ? -8.090 10.937 15.014 1.00 80.12 73 LYS A CA 1
ATOM 537 C C . LYS A 1 73 ? -6.938 10.003 14.613 1.00 80.12 73 LYS A C 1
ATOM 539 O O . LYS A 1 73 ? -5.965 10.477 14.044 1.00 80.12 73 LYS A O 1
ATOM 544 N N . GLN A 1 74 ? -7.022 8.698 14.885 1.00 82.81 74 GLN A N 1
ATOM 545 C CA . GLN A 1 74 ? -5.970 7.741 14.499 1.00 82.81 74 GLN A CA 1
ATOM 546 C C . GLN A 1 74 ? -5.950 7.509 12.983 1.00 82.81 74 GLN A C 1
ATOM 548 O O . GLN A 1 74 ? -4.878 7.430 12.380 1.00 82.81 74 GLN A O 1
ATOM 553 N N . LEU A 1 75 ? -7.128 7.455 12.353 1.00 84.62 75 LEU A N 1
ATOM 554 C CA . LEU A 1 75 ? -7.234 7.329 10.899 1.00 84.62 75 LEU A CA 1
ATOM 555 C C . LEU A 1 75 ? -6.604 8.535 10.190 1.00 84.62 75 LEU A C 1
ATOM 557 O O . LEU A 1 75 ? -5.788 8.353 9.289 1.00 84.62 75 LEU A O 1
ATOM 561 N N . GLU A 1 76 ? -6.929 9.750 10.628 1.00 86.25 76 GLU A N 1
ATOM 562 C CA . GLU A 1 76 ? -6.458 10.997 10.015 1.00 86.25 76 GLU A CA 1
ATOM 563 C C . GLU A 1 76 ? -4.999 11.327 10.330 1.00 86.25 76 GLU A C 1
ATOM 565 O O . GLU A 1 76 ? -4.282 11.798 9.449 1.00 86.25 76 GLU A O 1
ATOM 570 N N . MET A 1 77 ? -4.537 11.085 11.561 1.00 87.56 77 MET A N 1
ATOM 571 C CA . MET A 1 77 ? -3.189 11.488 11.977 1.00 87.56 77 MET A CA 1
ATOM 572 C C . MET A 1 77 ? -2.104 10.453 11.678 1.00 87.56 77 MET A C 1
ATOM 574 O O . MET A 1 77 ? -0.946 10.833 11.519 1.00 87.56 77 MET A O 1
ATOM 578 N N . GLU A 1 78 ? -2.440 9.162 11.617 1.00 88.75 78 GLU A N 1
ATOM 579 C CA . GLU A 1 78 ? -1.429 8.100 11.517 1.00 88.75 78 GLU A CA 1
ATOM 580 C C . GLU A 1 78 ? -1.597 7.243 10.259 1.00 88.75 78 GLU A C 1
ATOM 582 O O . GLU A 1 78 ? -0.634 7.047 9.513 1.00 88.75 78 GLU A O 1
ATOM 587 N N . ILE A 1 79 ? -2.814 6.765 9.980 1.00 92.50 79 ILE A N 1
ATOM 588 C CA . ILE A 1 79 ? -3.054 5.784 8.909 1.00 92.50 79 ILE A CA 1
ATOM 589 C C . ILE A 1 79 ? -3.076 6.446 7.527 1.00 92.50 79 ILE A C 1
ATOM 591 O O . ILE A 1 79 ? -2.336 6.025 6.635 1.00 92.50 79 ILE A O 1
ATOM 595 N N . LEU A 1 80 ? -3.882 7.494 7.330 1.00 94.00 80 LEU A N 1
ATOM 596 C CA . LEU A 1 80 ? -3.984 8.204 6.049 1.00 94.00 80 LEU A CA 1
ATOM 597 C C . LEU A 1 80 ? -2.656 8.857 5.608 1.00 94.00 80 LEU A C 1
ATOM 599 O O . LEU A 1 80 ? -2.319 8.752 4.421 1.00 94.00 80 LEU A O 1
ATOM 603 N N . PRO A 1 81 ? -1.850 9.466 6.503 1.00 94.56 81 PRO A N 1
ATOM 604 C CA . PRO A 1 81 ? -0.528 9.973 6.144 1.00 94.56 81 PRO A CA 1
ATOM 605 C C . PRO A 1 81 ? 0.447 8.862 5.747 1.00 94.56 81 PRO A C 1
ATOM 607 O O . PRO A 1 81 ? 1.150 9.006 4.746 1.00 94.56 81 PRO A O 1
ATOM 610 N N . ALA A 1 82 ? 0.458 7.731 6.463 1.00 94.19 82 ALA A N 1
ATOM 611 C CA . ALA A 1 82 ? 1.296 6.583 6.111 1.00 94.19 82 ALA A CA 1
ATOM 612 C C . ALA A 1 82 ? 0.905 5.987 4.746 1.00 94.19 82 ALA A C 1
ATOM 614 O O . ALA A 1 82 ? 1.776 5.735 3.911 1.00 94.19 82 ALA A O 1
ATOM 615 N N . LEU A 1 83 ? -0.397 5.847 4.468 1.00 95.81 83 LEU A N 1
ATOM 616 C CA . LEU A 1 83 ? -0.896 5.431 3.151 1.00 95.81 83 LEU A CA 1
ATOM 617 C C . LEU A 1 83 ? -0.504 6.421 2.051 1.00 95.81 83 LEU A C 1
ATOM 619 O O . LEU A 1 83 ? -0.129 6.009 0.958 1.00 95.81 83 LEU A O 1
ATOM 623 N N . SER A 1 84 ? -0.545 7.722 2.329 1.00 95.62 84 SER A N 1
ATOM 624 C CA . SER A 1 84 ? -0.156 8.746 1.354 1.00 95.62 84 SER A CA 1
ATOM 625 C C . SER A 1 84 ? 1.350 8.727 1.072 1.00 95.62 84 SER A C 1
ATOM 627 O O . SER A 1 84 ? 1.757 8.842 -0.082 1.00 95.62 84 SER A O 1
ATOM 629 N N . ALA A 1 85 ? 2.183 8.498 2.092 1.00 95.19 85 ALA A N 1
ATOM 630 C CA . ALA A 1 85 ? 3.621 8.307 1.916 1.00 95.19 85 ALA A CA 1
ATOM 631 C C . ALA A 1 85 ? 3.934 7.056 1.076 1.00 95.19 85 ALA A C 1
ATOM 633 O O . ALA A 1 85 ? 4.759 7.115 0.163 1.00 95.19 85 ALA A O 1
ATOM 634 N N . ALA A 1 86 ? 3.241 5.944 1.340 1.00 96.44 86 ALA A N 1
ATOM 635 C CA . ALA A 1 86 ? 3.363 4.720 0.556 1.00 96.44 86 ALA A CA 1
ATOM 636 C C . ALA A 1 86 ? 2.917 4.926 -0.904 1.00 96.44 86 ALA A C 1
ATOM 638 O O . ALA A 1 86 ? 3.626 4.523 -1.824 1.00 96.44 86 ALA A O 1
ATOM 639 N N . LEU A 1 87 ? 1.790 5.615 -1.124 1.00 96.69 87 LEU A N 1
ATOM 640 C CA . LEU A 1 87 ? 1.279 5.929 -2.460 1.00 96.69 87 LEU A CA 1
ATOM 641 C C . LEU A 1 87 ? 2.274 6.773 -3.258 1.00 96.69 87 LEU A C 1
ATOM 643 O O . LEU A 1 87 ? 2.529 6.467 -4.422 1.00 96.69 87 LEU A O 1
ATOM 647 N N . ASN A 1 88 ? 2.868 7.798 -2.642 1.00 95.56 88 ASN A N 1
ATOM 648 C CA . ASN A 1 88 ? 3.891 8.621 -3.287 1.00 95.56 88 ASN A CA 1
ATOM 649 C C . ASN A 1 88 ? 5.111 7.779 -3.688 1.00 95.56 88 ASN A C 1
ATOM 651 O O . ASN A 1 88 ? 5.614 7.923 -4.801 1.00 95.56 88 ASN A O 1
ATOM 655 N N . GLY A 1 89 ? 5.541 6.859 -2.817 1.00 94.38 89 GLY A N 1
ATOM 656 C CA . GLY A 1 89 ? 6.629 5.926 -3.105 1.00 94.38 89 GLY A CA 1
ATOM 657 C C . GLY A 1 89 ? 6.325 5.005 -4.290 1.00 94.38 89 GLY A C 1
ATOM 658 O O . GLY A 1 89 ? 7.104 4.951 -5.239 1.00 94.38 89 GLY A O 1
ATOM 659 N N . PHE A 1 90 ? 5.174 4.329 -4.287 1.00 95.81 90 PHE A N 1
ATOM 660 C CA . PHE A 1 90 ? 4.786 3.434 -5.384 1.00 95.81 90 PHE A CA 1
ATOM 661 C C . PHE A 1 90 ? 4.527 4.175 -6.696 1.00 95.81 90 PHE A C 1
ATOM 663 O O . PHE A 1 90 ? 4.889 3.679 -7.761 1.00 95.81 90 PHE A O 1
ATOM 670 N N . THR A 1 91 ? 3.972 5.386 -6.634 1.00 94.00 91 THR A N 1
ATOM 671 C CA . THR A 1 91 ? 3.769 6.227 -7.821 1.00 94.00 91 THR A CA 1
ATOM 672 C C . THR A 1 91 ? 5.107 6.638 -8.435 1.00 94.00 91 THR A C 1
ATOM 674 O O . THR A 1 91 ? 5.276 6.525 -9.648 1.00 94.00 91 THR A O 1
ATOM 677 N N . ALA A 1 92 ? 6.084 7.046 -7.614 1.00 92.56 92 ALA A N 1
ATOM 678 C CA . ALA A 1 92 ? 7.428 7.387 -8.083 1.00 92.56 92 ALA A CA 1
ATOM 679 C C . ALA A 1 92 ? 8.145 6.189 -8.731 1.00 92.56 92 ALA A C 1
ATOM 681 O O . ALA A 1 92 ? 8.873 6.355 -9.706 1.00 92.56 92 ALA A O 1
ATOM 682 N N . LEU A 1 93 ? 7.899 4.979 -8.222 1.00 92.31 93 LEU A N 1
ATOM 683 C CA . LEU A 1 93 ? 8.453 3.729 -8.751 1.00 92.31 93 LEU A CA 1
ATOM 684 C C . LEU A 1 93 ? 7.660 3.142 -9.926 1.00 92.31 93 LEU A C 1
ATOM 686 O O . LEU A 1 93 ? 8.047 2.102 -10.450 1.00 92.31 93 LEU A O 1
ATOM 690 N N . ARG A 1 94 ? 6.560 3.787 -10.342 1.00 91.31 94 ARG A N 1
ATOM 691 C CA . ARG A 1 94 ? 5.633 3.283 -11.373 1.00 91.31 94 ARG A CA 1
ATOM 692 C C . ARG A 1 94 ? 5.064 1.887 -11.045 1.00 91.31 94 ARG A C 1
ATOM 694 O O . ARG A 1 94 ? 4.696 1.122 -11.933 1.00 91.31 94 ARG A O 1
ATOM 701 N N . CYS A 1 95 ? 4.933 1.574 -9.757 1.00 92.50 95 CYS A N 1
ATOM 702 C CA . CYS A 1 95 ? 4.291 0.367 -9.235 1.00 92.50 95 CYS A CA 1
ATOM 703 C C . CYS A 1 95 ? 2.761 0.533 -9.279 1.00 92.50 95 CYS A C 1
ATOM 705 O O . CYS A 1 95 ? 2.116 0.849 -8.276 1.00 92.50 95 CYS A O 1
ATOM 707 N N . HIS A 1 96 ? 2.182 0.419 -10.479 1.00 92.81 96 HIS A N 1
ATOM 708 C CA . HIS A 1 96 ? 0.772 0.743 -10.727 1.00 92.81 96 HIS A CA 1
ATOM 709 C C . HIS A 1 96 ? -0.211 -0.184 -9.994 1.00 92.81 96 HIS A C 1
ATOM 711 O O . HIS A 1 96 ? -1.263 0.281 -9.555 1.00 92.81 96 HIS A O 1
ATOM 717 N N . VAL A 1 97 ? 0.139 -1.463 -9.815 1.00 93.62 97 VAL A N 1
ATOM 718 C CA . VAL A 1 97 ? -0.703 -2.457 -9.126 1.00 93.62 97 VAL A CA 1
ATOM 719 C C . VAL A 1 97 ? -0.828 -2.116 -7.642 1.00 93.62 97 VAL A C 1
ATOM 721 O O . VAL A 1 97 ? -1.930 -2.031 -7.100 1.00 93.62 97 VAL A O 1
ATOM 724 N N . GLU A 1 98 ? 0.298 -1.849 -6.985 1.00 94.19 98 GLU A N 1
ATOM 725 C CA . GLU A 1 98 ? 0.347 -1.458 -5.582 1.00 94.19 98 GLU A CA 1
ATOM 726 C C . GLU A 1 98 ? -0.358 -0.117 -5.372 1.00 94.19 98 GLU A C 1
ATOM 728 O O . GLU A 1 98 ? -1.181 0.008 -4.465 1.00 94.19 98 GLU A O 1
ATOM 733 N N . ALA A 1 99 ? -0.103 0.869 -6.239 1.00 94.94 99 ALA A N 1
ATOM 734 C CA . ALA A 1 99 ? -0.761 2.172 -6.176 1.00 94.94 99 ALA A CA 1
ATOM 735 C C . ALA A 1 99 ? -2.293 2.056 -6.277 1.00 94.94 99 ALA A C 1
ATOM 737 O O . ALA A 1 99 ? -2.999 2.682 -5.482 1.00 94.94 99 ALA A O 1
ATOM 738 N N . ALA A 1 100 ? -2.811 1.224 -7.189 1.00 94.56 100 ALA A N 1
ATOM 739 C CA . ALA A 1 100 ? -4.244 0.951 -7.296 1.00 94.56 100 ALA A CA 1
ATOM 740 C C . ALA A 1 100 ? -4.793 0.329 -5.999 1.00 94.56 100 ALA A C 1
ATOM 742 O O . ALA A 1 100 ? -5.763 0.833 -5.429 1.00 94.56 100 ALA A O 1
ATOM 743 N N . GLY A 1 101 ? -4.125 -0.692 -5.456 1.00 94.31 101 GLY A N 1
ATOM 744 C CA . GLY A 1 101 ? -4.517 -1.298 -4.180 1.00 94.31 101 GLY A CA 1
ATOM 745 C C . GLY A 1 101 ? -4.591 -0.285 -3.027 1.00 94.31 101 GLY A C 1
ATOM 746 O O . GLY A 1 101 ? -5.541 -0.297 -2.242 1.00 94.31 101 GLY A O 1
ATOM 747 N N . LEU A 1 102 ? -3.630 0.643 -2.940 1.00 95.50 102 LEU A N 1
ATOM 748 C CA . LEU A 1 102 ? -3.637 1.702 -1.925 1.00 95.50 102 LEU A CA 1
ATOM 749 C C . LEU A 1 102 ? -4.792 2.687 -2.101 1.00 95.50 102 LEU A C 1
ATOM 751 O O . LEU A 1 102 ? -5.441 3.036 -1.115 1.00 95.50 102 LEU A O 1
ATOM 755 N N . LEU A 1 103 ? -5.048 3.131 -3.332 1.00 96.19 103 LEU A N 1
ATOM 756 C CA . LEU A 1 103 ? -6.146 4.048 -3.642 1.00 96.19 103 LEU A CA 1
ATOM 757 C C . LEU A 1 103 ? -7.499 3.432 -3.277 1.00 96.19 103 LEU A C 1
ATOM 759 O O . LEU A 1 103 ? -8.328 4.099 -2.662 1.00 96.19 103 LEU A O 1
ATOM 763 N N . TYR A 1 104 ? -7.683 2.139 -3.546 1.00 94.88 104 TYR A N 1
ATOM 764 C CA . TYR A 1 104 ? -8.873 1.405 -3.122 1.00 94.88 104 TYR A CA 1
ATOM 765 C C . TYR A 1 104 ? -9.037 1.392 -1.594 1.00 94.88 104 TYR A C 1
ATOM 767 O O . TYR A 1 104 ? -10.112 1.701 -1.071 1.00 94.88 104 TYR A O 1
ATOM 775 N N . HIS A 1 105 ? -7.973 1.077 -0.848 1.00 92.38 105 HIS A N 1
ATOM 776 C CA . HIS A 1 105 ? -8.023 1.092 0.617 1.00 92.38 105 HIS A CA 1
ATOM 777 C C . HIS A 1 105 ? -8.327 2.486 1.174 1.00 92.38 105 HIS A C 1
ATOM 779 O O . HIS A 1 105 ? -9.153 2.618 2.079 1.00 92.38 105 HIS A O 1
ATOM 785 N N . ARG A 1 106 ? -7.702 3.527 0.619 1.00 94.56 106 ARG A N 1
ATOM 786 C CA . ARG A 1 106 ? -7.890 4.910 1.062 1.00 94.56 106 ARG A CA 1
ATOM 787 C C . ARG A 1 106 ? -9.310 5.413 0.764 1.00 94.56 106 ARG A C 1
ATOM 789 O O . ARG A 1 106 ? -9.953 5.957 1.660 1.00 94.56 106 ARG A O 1
ATOM 796 N N . ALA A 1 107 ? -9.865 5.084 -0.405 1.00 94.88 107 ALA A N 1
ATOM 797 C CA . ALA A 1 107 ? -11.261 5.352 -0.753 1.00 94.88 107 ALA A CA 1
ATOM 798 C C . ALA A 1 107 ? -12.257 4.702 0.227 1.00 94.88 107 ALA A C 1
ATOM 800 O O . ALA A 1 107 ? -13.235 5.335 0.628 1.00 94.88 107 ALA A O 1
ATOM 801 N N . ARG A 1 108 ? -12.002 3.460 0.666 1.00 91.81 108 ARG A N 1
ATOM 802 C CA . ARG A 1 108 ? -12.837 2.780 1.676 1.00 91.81 108 ARG A CA 1
ATOM 803 C C . ARG A 1 108 ? -12.772 3.444 3.050 1.00 91.81 108 ARG A C 1
ATOM 805 O O . ARG A 1 108 ? -13.792 3.514 3.739 1.00 91.81 108 ARG A O 1
ATOM 812 N N . ILE A 1 109 ? -11.599 3.938 3.447 1.00 90.31 109 ILE A N 1
ATOM 813 C CA . ILE A 1 109 ? -11.447 4.701 4.692 1.00 90.31 109 ILE A CA 1
ATOM 814 C C . ILE A 1 109 ? -12.239 6.007 4.591 1.00 90.31 109 ILE A C 1
ATOM 816 O O . ILE A 1 109 ? -13.061 6.272 5.461 1.00 90.31 109 ILE A O 1
ATOM 820 N N . TYR A 1 110 ? -12.084 6.769 3.505 1.00 92.69 110 TYR A N 1
ATOM 821 C CA . TYR A 1 110 ? -12.837 8.011 3.299 1.00 92.69 110 TYR A CA 1
ATOM 822 C C . TYR A 1 110 ? -14.352 7.797 3.240 1.00 92.69 110 TYR A C 1
ATOM 824 O O . TYR A 1 110 ? -15.101 8.584 3.811 1.00 92.69 110 TYR A O 1
ATOM 832 N N . HIS A 1 111 ? -14.812 6.693 2.643 1.00 90.81 111 HIS A N 1
ATOM 833 C CA . HIS A 1 111 ? -16.219 6.299 2.708 1.00 90.81 111 HIS A CA 1
ATOM 834 C C . HIS A 1 111 ? -16.691 6.099 4.156 1.00 90.81 111 HIS A C 1
ATOM 836 O O . HIS A 1 111 ? -17.744 6.602 4.530 1.00 90.81 111 HIS A O 1
ATOM 842 N N . SER A 1 112 ? -15.886 5.425 4.982 1.00 86.31 112 SER A N 1
ATOM 843 C CA . SER A 1 112 ? -16.195 5.193 6.402 1.00 86.31 112 SER A CA 1
ATOM 844 C C . SER A 1 112 ? -16.168 6.484 7.236 1.00 86.31 112 SER A C 1
ATOM 846 O O . SER A 1 112 ? -16.833 6.564 8.265 1.00 86.31 112 SER A O 1
ATOM 848 N N . LEU A 1 113 ? -15.416 7.495 6.789 1.00 87.06 113 LEU A N 1
ATOM 849 C CA . LEU A 1 113 ? -15.355 8.836 7.383 1.00 87.06 113 LEU A CA 1
ATOM 850 C C . LEU A 1 113 ? -16.434 9.794 6.845 1.00 87.06 113 LEU A C 1
ATOM 852 O O . LEU A 1 113 ? -16.504 10.933 7.296 1.00 87.06 113 LEU A O 1
ATOM 856 N N . ASN A 1 114 ? -17.275 9.356 5.901 1.00 89.50 114 ASN A N 1
ATOM 857 C CA . ASN A 1 114 ? -18.229 10.196 5.163 1.00 89.50 114 ASN A CA 1
ATOM 858 C C . ASN A 1 114 ? -17.587 11.357 4.368 1.00 89.50 114 ASN A C 1
ATOM 860 O O . ASN A 1 114 ? -18.277 12.301 3.985 1.00 89.50 114 ASN A O 1
ATOM 864 N N . ASP A 1 115 ? -16.288 11.279 4.058 1.00 92.00 115 ASP A N 1
ATOM 865 C CA . ASP A 1 115 ? -15.619 12.215 3.148 1.00 92.00 115 ASP A CA 1
ATOM 866 C C . ASP A 1 115 ? -15.751 11.715 1.704 1.00 92.00 115 ASP A C 1
ATOM 868 O O . ASP A 1 115 ? -14.870 11.062 1.132 1.00 92.00 115 ASP A O 1
ATOM 872 N N . PHE A 1 116 ? -16.905 11.993 1.098 1.00 94.31 116 PHE A N 1
ATOM 873 C CA . PHE A 1 116 ? -17.185 11.547 -0.265 1.00 94.31 116 PHE A CA 1
ATOM 874 C C . PHE A 1 116 ? -16.327 12.263 -1.314 1.00 94.31 116 PHE A C 1
ATOM 876 O O . PHE A 1 116 ? -15.974 11.651 -2.318 1.00 94.31 116 PHE A O 1
ATOM 883 N N . ALA A 1 117 ? -15.909 13.506 -1.059 1.00 96.12 117 ALA A N 1
ATOM 884 C CA . ALA A 1 117 ? -15.072 14.260 -1.987 1.00 96.12 117 ALA A CA 1
ATOM 885 C C . ALA A 1 117 ? -13.661 13.660 -2.096 1.00 96.12 117 ALA A C 1
ATOM 887 O O . ALA A 1 117 ? -13.110 13.545 -3.193 1.00 96.12 117 ALA A O 1
ATOM 888 N N . ALA A 1 118 ? -13.051 13.255 -0.979 1.00 94.38 118 ALA A N 1
ATOM 889 C CA . ALA A 1 118 ? -11.778 12.537 -1.008 1.00 94.38 118 ALA A CA 1
ATOM 890 C C . ALA A 1 118 ? -11.926 11.123 -1.585 1.00 94.38 118 ALA A C 1
ATOM 892 O O . ALA A 1 118 ? -11.102 10.712 -2.404 1.00 94.38 118 ALA A O 1
ATOM 893 N N . ARG A 1 119 ? -13.011 10.416 -1.242 1.00 96.00 119 ARG A N 1
ATOM 894 C CA . ARG A 1 119 ? -13.315 9.092 -1.801 1.00 96.00 119 ARG A CA 1
ATOM 895 C C . ARG A 1 119 ? -13.428 9.115 -3.324 1.00 96.00 119 ARG A C 1
ATOM 897 O O . ARG A 1 119 ? -12.858 8.246 -3.977 1.00 96.00 119 ARG A O 1
ATOM 904 N N . ASP A 1 120 ? -14.143 10.082 -3.893 1.00 96.56 120 ASP A N 1
ATOM 905 C CA . ASP A 1 120 ? -14.363 10.160 -5.342 1.00 96.56 120 ASP A CA 1
ATOM 906 C C . ASP A 1 120 ? -13.082 10.521 -6.101 1.00 96.56 120 ASP A C 1
ATOM 908 O O . ASP A 1 120 ? -12.817 9.967 -7.170 1.00 96.56 120 ASP A O 1
ATOM 912 N N . ARG A 1 121 ? -12.228 11.372 -5.514 1.00 96.81 121 ARG A N 1
ATOM 913 C CA . ARG A 1 121 ? -10.879 11.630 -6.045 1.00 96.81 121 ARG A CA 1
ATOM 914 C C . ARG A 1 121 ? -10.046 10.351 -6.096 1.00 96.81 121 ARG A C 1
ATOM 916 O O . ARG A 1 121 ? -9.432 10.068 -7.123 1.00 96.81 121 ARG A O 1
ATOM 923 N N . ASP A 1 122 ? -10.050 9.567 -5.022 1.00 96.12 122 ASP A N 1
ATOM 924 C CA . ASP A 1 122 ? -9.307 8.306 -4.968 1.00 96.12 122 ASP A CA 1
ATOM 925 C C . ASP A 1 122 ? -9.870 7.251 -5.919 1.00 96.12 122 ASP A C 1
ATOM 927 O O . ASP A 1 122 ? -9.096 6.538 -6.551 1.00 96.12 122 ASP A O 1
ATOM 931 N N . ALA A 1 123 ? -11.192 7.189 -6.086 1.00 95.88 123 ALA A N 1
ATOM 932 C CA . ALA A 1 123 ? -11.836 6.298 -7.047 1.00 95.88 123 ALA A CA 1
ATOM 933 C C . ALA A 1 123 ? -11.451 6.638 -8.500 1.00 95.88 123 ALA A C 1
ATOM 935 O O . ALA A 1 123 ? -11.163 5.742 -9.295 1.00 95.88 123 ALA A O 1
ATOM 936 N N . ALA A 1 124 ? -11.376 7.927 -8.848 1.00 96.50 124 ALA A N 1
ATOM 937 C CA . ALA A 1 124 ? -10.923 8.357 -10.170 1.00 96.50 124 ALA A CA 1
ATOM 938 C C . ALA A 1 124 ? -9.440 8.016 -10.412 1.00 96.50 124 ALA A C 1
ATOM 940 O O . ALA A 1 124 ? -9.067 7.533 -11.485 1.00 96.50 124 ALA A O 1
ATOM 941 N N . LEU A 1 125 ? -8.587 8.230 -9.405 1.00 96.31 125 LEU A N 1
ATOM 942 C CA . LEU A 1 125 ? -7.173 7.855 -9.474 1.00 96.31 125 LEU A CA 1
ATOM 943 C C . LEU A 1 125 ? -6.988 6.336 -9.553 1.00 96.31 125 LEU A C 1
ATOM 945 O O . LEU A 1 125 ? -6.098 5.879 -10.267 1.00 96.31 125 LEU A O 1
ATOM 949 N N . PHE A 1 126 ? -7.823 5.566 -8.856 1.00 96.38 126 PHE A N 1
ATOM 950 C CA . PHE A 1 126 ? -7.820 4.107 -8.890 1.00 96.38 126 PHE A CA 1
ATOM 951 C C . PHE A 1 126 ? -8.069 3.593 -10.308 1.00 96.38 126 PHE A C 1
ATOM 953 O O . PHE A 1 126 ? -7.246 2.846 -10.828 1.00 96.38 126 PHE A O 1
ATOM 960 N N . ALA A 1 127 ? -9.120 4.080 -10.975 1.00 95.19 127 ALA A N 1
ATOM 961 C CA . ALA A 1 127 ? -9.421 3.701 -12.356 1.00 95.19 127 ALA A CA 1
ATOM 962 C C . ALA A 1 127 ? -8.256 4.026 -13.311 1.00 95.19 127 ALA A C 1
ATOM 964 O O . ALA A 1 127 ? -7.900 3.225 -14.177 1.00 95.19 127 ALA A O 1
ATOM 965 N N . LYS A 1 128 ? -7.605 5.184 -13.122 1.00 94.50 128 LYS A N 1
ATOM 966 C CA . LYS A 1 128 ? -6.412 5.564 -13.893 1.00 94.50 128 LYS A CA 1
ATOM 967 C C . LYS A 1 128 ? -5.226 4.631 -13.620 1.00 94.50 128 LYS A C 1
ATOM 969 O O . LYS A 1 128 ? -4.503 4.280 -14.552 1.00 94.50 128 LYS A O 1
ATOM 974 N N . ALA A 1 129 ? -5.009 4.247 -12.364 1.00 93.00 129 ALA A N 1
ATOM 975 C CA . ALA A 1 129 ? -3.931 3.347 -11.967 1.00 93.00 129 ALA A CA 1
ATOM 976 C C . ALA A 1 129 ? -4.154 1.916 -12.482 1.00 93.00 129 ALA A C 1
ATOM 978 O O . ALA A 1 129 ? -3.209 1.315 -12.985 1.00 93.00 129 ALA A O 1
ATOM 979 N N . GLU A 1 130 ? -5.385 1.398 -12.441 1.00 94.75 130 GLU A N 1
ATOM 980 C CA . GLU A 1 130 ? -5.726 0.093 -13.022 1.00 94.75 130 GLU A CA 1
ATOM 981 C C . GLU A 1 130 ? -5.534 0.074 -14.538 1.00 94.75 130 GLU A C 1
ATOM 983 O O . GLU A 1 130 ? -4.921 -0.852 -15.065 1.00 94.75 130 GLU A O 1
ATOM 988 N N . ALA A 1 131 ? -5.975 1.121 -15.242 1.00 92.81 131 ALA A N 1
ATOM 989 C CA . ALA A 1 131 ? -5.738 1.243 -16.678 1.00 92.81 131 ALA A CA 1
ATOM 990 C C . ALA A 1 131 ? -4.234 1.261 -17.004 1.00 92.81 131 ALA A C 1
ATOM 992 O O . ALA A 1 131 ? -3.791 0.596 -17.941 1.00 92.81 131 ALA A O 1
ATOM 993 N N . ALA A 1 132 ? -3.430 1.972 -16.205 1.00 89.69 132 ALA A N 1
ATOM 994 C CA . ALA A 1 132 ? -1.976 1.987 -16.350 1.00 89.69 132 ALA A CA 1
ATOM 995 C C . ALA A 1 132 ? -1.335 0.623 -16.037 1.00 89.69 132 ALA A C 1
ATOM 997 O O . ALA A 1 132 ? -0.411 0.213 -16.737 1.00 89.69 132 ALA A O 1
ATOM 998 N N . ALA A 1 133 ? -1.832 -0.099 -15.029 1.00 89.56 133 ALA A N 1
ATOM 999 C CA . ALA A 1 133 ? -1.375 -1.445 -14.694 1.00 89.56 133 ALA A CA 1
ATOM 1000 C C . ALA A 1 133 ? -1.704 -2.449 -15.809 1.00 89.56 133 ALA A C 1
ATOM 1002 O O . ALA A 1 133 ? -0.834 -3.216 -16.213 1.00 89.56 133 ALA A O 1
ATOM 1003 N N . ALA A 1 134 ? -2.920 -2.399 -16.360 1.00 89.25 134 ALA A N 1
ATOM 1004 C CA . ALA A 1 134 ? -3.332 -3.223 -17.492 1.00 89.25 134 ALA A CA 1
ATOM 1005 C C . ALA A 1 134 ? -2.490 -2.922 -18.741 1.00 89.25 134 ALA A C 1
ATOM 1007 O O . ALA A 1 134 ? -2.000 -3.841 -19.395 1.00 89.25 134 ALA A O 1
ATOM 1008 N N . ALA A 1 135 ? -2.250 -1.639 -19.032 1.00 87.69 135 ALA A N 1
ATOM 1009 C CA . ALA A 1 135 ? -1.379 -1.227 -20.127 1.00 87.69 135 ALA A CA 1
ATOM 1010 C C . ALA A 1 135 ? 0.066 -1.702 -19.924 1.00 87.69 135 ALA A C 1
ATOM 1012 O O . ALA A 1 135 ? 0.700 -2.123 -20.885 1.00 87.69 135 ALA A O 1
ATOM 1013 N N . ALA A 1 136 ? 0.588 -1.661 -18.694 1.00 83.19 136 ALA A N 1
ATOM 1014 C CA . ALA A 1 136 ? 1.919 -2.168 -18.376 1.00 83.19 136 ALA A CA 1
ATOM 1015 C C . ALA A 1 136 ? 2.009 -3.697 -18.512 1.00 83.19 136 ALA A C 1
ATOM 1017 O O . ALA A 1 136 ? 2.994 -4.188 -19.051 1.00 83.19 136 ALA A O 1
ATOM 1018 N N . ALA A 1 137 ? 0.982 -4.437 -18.082 1.00 83.56 137 ALA A N 1
ATOM 1019 C CA . ALA A 1 137 ? 0.919 -5.894 -18.199 1.00 83.56 137 ALA A CA 1
ATOM 1020 C C . ALA A 1 137 ? 0.758 -6.377 -19.651 1.00 83.56 137 ALA A C 1
ATOM 1022 O O . ALA A 1 137 ? 1.226 -7.458 -19.995 1.00 83.56 137 ALA A O 1
ATOM 1023 N N . ALA A 1 138 ? 0.118 -5.577 -20.508 1.00 81.88 138 ALA A N 1
ATOM 1024 C CA . ALA A 1 138 ? -0.036 -5.868 -21.931 1.00 81.88 138 ALA A CA 1
ATOM 1025 C C . ALA A 1 138 ? 1.245 -5.624 -22.754 1.00 81.88 138 ALA A C 1
ATOM 1027 O O . ALA A 1 138 ? 1.277 -5.967 -23.937 1.00 81.88 138 ALA A O 1
ATOM 1028 N N . ARG A 1 139 ? 2.297 -5.027 -22.168 1.00 73.31 139 ARG A N 1
ATOM 1029 C CA . ARG A 1 139 ? 3.565 -4.800 -22.876 1.00 73.31 139 ARG A CA 1
ATOM 1030 C C . ARG A 1 139 ? 4.285 -6.134 -23.088 1.00 73.31 139 ARG A C 1
ATOM 1032 O O . ARG A 1 139 ? 4.473 -6.872 -22.120 1.00 73.31 139 ARG A O 1
ATOM 1039 N N . PRO A 1 140 ? 4.717 -6.453 -24.318 1.00 70.38 140 PRO A N 1
ATOM 1040 C CA . PRO A 1 140 ? 5.505 -7.650 -24.559 1.00 70.38 140 PRO A CA 1
ATOM 1041 C C . PRO A 1 140 ? 6.826 -7.569 -23.781 1.00 70.38 140 PRO A C 1
ATOM 1043 O O . PRO A 1 140 ? 7.582 -6.608 -23.899 1.00 70.38 140 PRO A O 1
ATOM 1046 N N . CYS A 1 141 ? 7.111 -8.585 -22.966 1.00 56.78 141 CYS A N 1
ATOM 1047 C CA . CYS A 1 141 ? 8.394 -8.721 -22.281 1.00 56.78 141 CYS A CA 1
ATOM 1048 C C . CYS A 1 141 ? 9.478 -9.054 -23.312 1.00 56.78 141 CYS A C 1
ATOM 1050 O O . CYS A 1 141 ? 9.672 -10.229 -23.624 1.00 56.78 141 CYS A O 1
ATOM 1052 N N . GLY A 1 142 ? 10.164 -8.056 -23.875 1.00 52.47 142 GLY A N 1
ATOM 1053 C CA . GLY A 1 142 ? 11.108 -8.388 -24.939 1.00 52.47 142 GLY A CA 1
ATOM 1054 C C . GLY A 1 142 ? 11.930 -7.279 -25.569 1.00 52.47 142 GLY A C 1
ATOM 1055 O O . GLY A 1 142 ? 12.132 -7.359 -26.769 1.00 52.47 142 GLY A O 1
ATOM 1056 N N . SER A 1 143 ? 12.439 -6.295 -24.823 1.00 49.41 143 SER A N 1
ATOM 1057 C CA . SER A 1 143 ? 13.578 -5.466 -25.257 1.00 49.41 143 SER A CA 1
ATOM 1058 C C . SER A 1 143 ? 13.893 -4.409 -24.196 1.00 49.41 143 SER A C 1
ATOM 1060 O O . SER A 1 143 ? 13.011 -3.706 -23.714 1.00 49.41 143 SER A O 1
ATOM 1062 N N . LEU A 1 144 ? 15.171 -4.265 -23.837 1.00 52.34 144 LEU A N 1
ATOM 1063 C CA . LEU A 1 144 ? 15.662 -3.205 -22.943 1.00 52.34 144 LEU A CA 1
ATOM 1064 C C . LEU A 1 144 ? 15.420 -1.785 -23.508 1.00 52.34 144 LEU A C 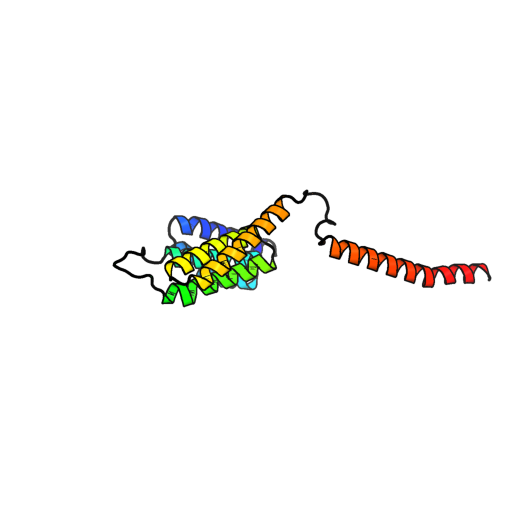1
ATOM 1066 O O . LEU A 1 144 ? 15.558 -0.803 -22.783 1.00 52.34 144 LEU A O 1
ATOM 1070 N N . LEU A 1 145 ? 15.038 -1.679 -24.785 1.00 52.53 145 LEU A N 1
ATOM 1071 C CA . LEU A 1 145 ? 14.728 -0.430 -25.481 1.00 52.53 145 LEU A CA 1
ATOM 1072 C C . LEU A 1 145 ? 13.252 -0.020 -25.333 1.00 52.53 145 LEU A C 1
ATOM 1074 O O . LEU A 1 145 ? 12.929 1.143 -25.548 1.00 52.53 145 LEU A O 1
ATOM 1078 N N . ASP A 1 146 ? 12.375 -0.918 -24.871 1.00 51.19 146 ASP A N 1
ATOM 1079 C CA . ASP A 1 146 ? 10.934 -0.644 -24.723 1.00 51.19 146 ASP A CA 1
ATOM 1080 C C . ASP A 1 146 ? 10.594 0.028 -23.376 1.00 51.19 146 ASP A C 1
ATOM 1082 O O . ASP A 1 146 ? 9.437 0.332 -23.080 1.00 51.19 146 ASP A O 1
ATOM 1086 N N . PHE A 1 147 ? 11.606 0.262 -22.532 1.00 51.12 147 PHE A N 1
ATOM 1087 C CA . PHE A 1 147 ? 11.465 0.982 -21.262 1.00 51.12 147 PHE A CA 1
ATOM 1088 C C . PHE A 1 147 ? 11.462 2.508 -21.427 1.00 51.12 147 PHE A C 1
ATOM 1090 O O . PHE A 1 147 ? 11.135 3.222 -20.475 1.00 51.12 147 PHE A O 1
ATOM 1097 N N . GLY A 1 148 ? 11.793 3.018 -22.617 1.00 53.69 148 GLY A N 1
ATOM 1098 C CA . GLY A 1 148 ? 11.498 4.396 -22.986 1.00 53.69 148 GLY A CA 1
ATOM 1099 C C . GLY A 1 148 ? 10.023 4.517 -23.352 1.00 53.69 148 GLY A C 1
ATOM 1100 O O . GLY A 1 148 ? 9.511 3.725 -24.137 1.00 53.69 148 GLY A O 1
ATOM 1101 N N . GLU A 1 149 ? 9.317 5.516 -22.815 1.00 56.38 149 GLU A N 1
ATOM 1102 C CA . GLU A 1 149 ? 8.071 5.960 -23.454 1.00 56.38 149 GLU A CA 1
ATOM 1103 C C . GLU A 1 149 ? 8.375 6.183 -24.946 1.00 56.38 149 GLU A C 1
ATOM 1105 O O . GLU A 1 149 ? 9.428 6.736 -25.257 1.00 56.38 149 GLU A O 1
ATOM 1110 N N . ALA A 1 150 ? 7.521 5.715 -25.866 1.00 56.94 150 ALA A N 1
ATOM 1111 C CA . ALA A 1 150 ? 7.822 5.738 -27.306 1.00 56.94 150 ALA A CA 1
ATOM 1112 C C . ALA A 1 150 ? 8.287 7.130 -27.780 1.00 56.94 150 ALA A C 1
ATOM 1114 O O . ALA A 1 150 ? 9.263 7.254 -28.510 1.00 56.94 150 ALA A O 1
ATOM 1115 N N . THR A 1 151 ? 7.685 8.181 -27.223 1.00 61.06 151 THR A N 1
ATOM 1116 C CA . THR A 1 151 ? 8.049 9.586 -27.444 1.00 61.06 151 THR A CA 1
ATOM 1117 C C . THR A 1 151 ? 9.450 9.959 -26.947 1.00 61.06 151 THR A C 1
ATOM 1119 O O . THR A 1 151 ? 10.114 10.803 -27.541 1.00 61.06 151 THR A O 1
ATOM 1122 N N . VAL A 1 152 ? 9.922 9.348 -25.860 1.00 61.38 152 VAL A N 1
ATOM 1123 C CA . VAL A 1 152 ? 11.250 9.575 -25.271 1.00 61.38 152 VAL A CA 1
ATOM 1124 C C . VAL A 1 152 ? 12.323 8.823 -26.052 1.00 61.38 152 VAL A C 1
ATOM 1126 O O . VAL A 1 152 ? 13.392 9.380 -26.294 1.00 61.38 152 VAL A O 1
ATOM 1129 N N . LEU A 1 153 ? 12.039 7.590 -26.481 1.00 65.50 153 LEU A N 1
ATOM 1130 C CA . LEU A 1 153 ? 12.959 6.820 -27.317 1.00 65.50 153 LEU A CA 1
ATOM 1131 C C . LEU A 1 153 ? 13.126 7.482 -28.691 1.00 65.50 153 LEU A C 1
ATOM 1133 O O . LEU A 1 153 ? 14.251 7.660 -29.146 1.00 65.50 153 LEU A O 1
ATOM 1137 N N . GLU A 1 154 ? 12.029 7.924 -29.309 1.00 71.38 154 GLU A N 1
ATOM 1138 C CA . GLU A 1 154 ? 12.051 8.678 -30.567 1.00 71.38 154 GLU A CA 1
ATOM 1139 C C . GLU A 1 154 ? 12.822 9.997 -30.431 1.00 71.38 154 GLU A C 1
ATOM 1141 O O . GLU A 1 154 ? 13.641 10.321 -31.290 1.00 71.38 154 GLU A O 1
ATOM 1146 N N . ALA A 1 155 ? 12.636 10.727 -29.325 1.00 69.56 155 ALA A N 1
ATOM 1147 C CA . ALA A 1 155 ? 13.388 11.949 -29.054 1.00 69.56 155 ALA A CA 1
ATOM 1148 C C . ALA A 1 155 ? 14.892 11.685 -28.864 1.00 69.56 155 ALA A C 1
ATOM 1150 O O . ALA A 1 155 ? 15.716 12.437 -29.383 1.00 69.56 155 ALA A O 1
ATOM 1151 N N . HIS A 1 156 ? 15.270 10.613 -28.160 1.00 71.75 156 HIS A N 1
ATOM 1152 C CA . HIS A 1 156 ? 16.675 10.229 -28.001 1.00 71.75 156 HIS A CA 1
ATOM 1153 C C . HIS A 1 156 ? 17.305 9.752 -29.311 1.00 71.75 156 HIS A C 1
ATOM 1155 O O . HIS A 1 156 ? 18.429 10.143 -29.611 1.00 71.75 156 HIS A O 1
ATOM 1161 N N . LEU A 1 157 ? 16.591 8.969 -30.120 1.00 77.75 157 LEU A N 1
ATOM 1162 C CA . LEU A 1 157 ? 17.072 8.538 -31.435 1.00 77.75 157 LEU A CA 1
ATOM 1163 C C . LEU A 1 157 ? 17.250 9.729 -32.385 1.00 77.75 157 LEU A C 1
ATOM 1165 O O . LEU A 1 157 ? 18.258 9.804 -33.085 1.00 77.75 157 LEU A O 1
ATOM 1169 N N . ALA A 1 158 ? 16.326 10.694 -32.365 1.00 79.31 158 ALA A N 1
ATOM 1170 C CA . ALA A 1 158 ? 16.465 11.936 -33.120 1.00 79.31 158 ALA A CA 1
ATOM 1171 C C . ALA A 1 158 ? 17.685 12.749 -32.656 1.00 79.31 158 ALA A C 1
ATOM 1173 O O . ALA A 1 158 ? 18.442 13.251 -33.483 1.00 79.31 158 ALA A O 1
ATOM 1174 N N . GLN A 1 159 ? 17.916 12.827 -31.343 1.00 79.69 159 GLN A N 1
ATOM 1175 C CA . GLN A 1 159 ? 19.072 13.515 -30.771 1.00 79.69 159 GLN A CA 1
ATOM 1176 C C . GLN A 1 159 ? 20.401 12.816 -31.113 1.00 79.69 159 GLN A C 1
ATOM 1178 O O . GLN A 1 159 ? 21.401 13.479 -31.389 1.00 79.69 159 GLN A O 1
ATOM 1183 N N . MET A 1 160 ? 20.426 11.482 -31.150 1.00 80.69 160 MET A N 1
ATOM 1184 C CA . MET A 1 160 ? 21.595 10.728 -31.611 1.00 80.69 160 MET A CA 1
ATOM 1185 C C . MET A 1 160 ? 21.872 10.978 -33.095 1.00 80.69 160 MET A C 1
ATOM 1187 O O . MET A 1 160 ? 23.008 11.266 -33.452 1.00 80.69 160 MET A O 1
ATOM 1191 N N . ALA A 1 161 ? 20.839 10.989 -33.942 1.00 84.62 161 ALA A N 1
ATOM 1192 C CA . ALA A 1 161 ? 20.996 11.289 -35.364 1.00 84.62 161 ALA A CA 1
ATOM 1193 C C . ALA A 1 161 ? 21.536 12.710 -35.617 1.00 84.62 161 ALA A C 1
ATOM 1195 O O . ALA A 1 161 ? 22.336 12.909 -36.531 1.00 84.62 161 ALA A O 1
ATOM 1196 N N . THR A 1 162 ? 21.147 13.699 -34.801 1.00 86.19 162 THR A N 1
ATOM 1197 C CA . THR A 1 162 ? 21.728 15.049 -34.886 1.00 86.19 162 THR A CA 1
ATOM 1198 C C . THR A 1 162 ? 23.196 15.073 -34.474 1.00 86.19 162 THR A C 1
ATOM 1200 O O . THR A 1 162 ? 24.000 15.700 -35.157 1.00 86.19 162 THR A O 1
ATOM 1203 N N . LEU A 1 163 ? 23.566 14.345 -33.416 1.00 82.88 163 LEU A N 1
ATOM 1204 C CA . LEU A 1 163 ? 24.956 14.253 -32.961 1.00 82.88 163 LEU A CA 1
ATOM 1205 C C . LEU A 1 163 ? 25.840 13.523 -33.983 1.00 82.88 163 LEU A C 1
ATOM 1207 O O . LEU A 1 163 ? 26.969 13.944 -34.224 1.00 82.88 163 LEU A O 1
ATOM 1211 N N . ASP A 1 164 ? 25.318 12.483 -34.635 1.00 83.00 164 ASP A N 1
ATOM 1212 C CA . ASP A 1 164 ? 26.018 11.769 -35.706 1.00 83.00 164 ASP A CA 1
ATOM 1213 C C . ASP A 1 164 ? 26.216 12.661 -36.943 1.00 83.00 164 ASP A C 1
ATOM 1215 O O . ASP A 1 164 ? 27.285 12.646 -37.556 1.00 83.00 164 ASP A O 1
ATOM 1219 N N . ALA A 1 165 ? 25.225 13.490 -37.293 1.00 82.00 165 ALA A N 1
ATOM 1220 C CA . ALA A 1 165 ? 25.346 14.464 -38.378 1.00 82.00 165 ALA A CA 1
ATOM 1221 C C . ALA A 1 165 ? 26.363 15.578 -38.056 1.00 82.00 165 ALA A C 1
ATOM 1223 O O . ALA A 1 165 ? 27.169 15.954 -38.912 1.00 82.00 165 ALA A O 1
ATOM 1224 N N . GLU A 1 166 ? 26.373 16.075 -36.817 1.00 81.75 166 GLU A N 1
ATOM 1225 C CA . GLU A 1 166 ? 27.362 17.044 -36.335 1.00 81.75 166 GLU A CA 1
ATOM 1226 C C . GLU A 1 166 ? 28.776 16.446 -36.351 1.00 81.75 166 GLU A C 1
ATOM 1228 O O . GLU A 1 166 ? 29.698 17.060 -36.896 1.00 81.75 166 GLU A O 1
ATOM 1233 N N . ALA A 1 167 ? 28.948 15.214 -35.865 1.00 77.56 167 ALA A N 1
ATOM 1234 C CA . ALA A 1 167 ? 30.219 14.497 -35.910 1.00 77.56 167 ALA A CA 1
ATOM 1235 C C . ALA A 1 167 ? 30.692 14.262 -37.355 1.00 77.56 167 ALA A C 1
ATOM 1237 O O . ALA A 1 167 ? 31.861 14.496 -37.667 1.00 77.56 167 ALA A O 1
ATOM 1238 N N . ALA A 1 168 ? 29.794 13.876 -38.265 1.00 77.69 168 ALA A N 1
ATOM 1239 C CA . ALA A 1 168 ? 30.117 13.721 -39.682 1.00 77.69 168 ALA A CA 1
ATOM 1240 C C . ALA A 1 168 ? 30.559 15.045 -40.329 1.00 77.69 168 ALA A C 1
ATOM 1242 O O . ALA A 1 168 ? 31.447 15.043 -41.178 1.00 77.69 168 ALA A O 1
ATOM 1243 N N . SER A 1 169 ? 30.000 16.184 -39.912 1.00 77.50 169 SER A N 1
ATOM 1244 C CA . SER A 1 169 ? 30.411 17.501 -40.419 1.00 77.50 169 SER A CA 1
ATOM 1245 C C . SER A 1 169 ? 31.784 17.949 -39.898 1.00 77.50 169 SER A C 1
ATOM 1247 O O . SER A 1 169 ? 32.556 18.575 -40.629 1.00 77.50 169 SER A O 1
ATOM 1249 N N . LEU A 1 170 ? 32.114 17.586 -38.655 1.00 71.44 170 LEU A N 1
ATOM 1250 C CA . LEU A 1 170 ? 33.392 17.902 -38.018 1.00 71.44 170 LEU A CA 1
ATOM 1251 C C . LEU A 1 170 ? 34.525 17.018 -38.558 1.00 71.44 170 LEU A C 1
ATOM 1253 O O . LEU A 1 170 ? 35.584 17.530 -38.915 1.00 71.44 170 LEU A O 1
ATOM 1257 N N . TYR A 1 171 ? 34.290 15.711 -38.697 1.00 69.69 171 TYR A N 1
ATOM 1258 C CA . TYR A 1 171 ? 35.317 14.737 -39.097 1.00 69.69 171 TYR A CA 1
ATOM 1259 C C . TYR A 1 171 ? 35.318 14.391 -40.598 1.00 69.69 171 TYR A C 1
ATOM 1261 O O . TYR A 1 171 ? 36.324 13.915 -41.133 1.00 69.69 171 TYR A O 1
ATOM 1269 N N . GLY A 1 172 ? 34.231 14.667 -41.324 1.00 61.16 172 GLY A N 1
ATOM 1270 C CA . GLY A 1 172 ? 34.172 14.524 -42.786 1.00 61.16 172 GLY A CA 1
ATOM 1271 C C . GLY A 1 172 ? 35.015 15.567 -43.527 1.00 61.16 172 GLY A C 1
ATOM 1272 O O . GLY A 1 172 ? 35.516 15.306 -44.618 1.00 61.16 172 GLY A O 1
ATOM 1273 N N . ASN A 1 173 ? 35.253 16.727 -42.909 1.00 55.28 173 ASN A N 1
ATOM 1274 C CA . ASN A 1 173 ? 36.140 17.751 -43.461 1.00 55.28 173 ASN A CA 1
ATOM 1275 C C . ASN A 1 173 ? 37.629 17.452 -43.204 1.00 55.28 173 ASN A C 1
ATOM 1277 O O . ASN A 1 173 ? 38.464 17.789 -44.041 1.00 55.28 173 ASN A O 1
ATOM 1281 N N . GLU A 1 174 ? 37.987 16.763 -42.115 1.00 51.75 174 GLU A N 1
ATOM 1282 C CA . GLU A 1 174 ? 39.385 16.378 -41.845 1.00 51.75 174 GLU A CA 1
ATOM 1283 C C . GLU A 1 174 ? 39.921 15.343 -42.846 1.00 51.75 174 GLU A C 1
ATOM 1285 O O . GLU A 1 174 ? 41.091 15.383 -43.233 1.00 51.75 174 GLU A O 1
ATOM 1290 N N . SER A 1 175 ? 39.062 14.438 -43.318 1.00 52.06 175 SER A N 1
ATOM 1291 C CA . SER A 1 175 ? 39.421 13.431 -44.324 1.00 52.06 175 SER A CA 1
ATOM 1292 C C . SER A 1 175 ? 39.560 14.028 -45.733 1.00 52.06 175 SER A C 1
ATOM 1294 O O . SER A 1 175 ? 40.405 13.574 -46.505 1.00 52.06 175 SER A O 1
ATOM 1296 N N . ALA A 1 176 ? 38.823 15.098 -46.050 1.00 50.44 176 ALA A N 1
ATOM 1297 C CA . ALA A 1 176 ? 38.980 15.848 -47.298 1.00 50.44 176 ALA A CA 1
ATOM 1298 C C . ALA A 1 176 ? 40.231 16.753 -47.317 1.00 50.44 176 ALA A C 1
ATOM 1300 O O . ALA A 1 176 ? 40.791 16.997 -48.387 1.00 50.44 176 ALA A O 1
ATOM 1301 N N . VAL A 1 177 ? 40.686 17.235 -46.153 1.00 51.41 177 VAL A N 1
ATOM 1302 C CA . VAL A 1 177 ? 41.908 18.051 -46.025 1.00 51.41 177 VAL A CA 1
ATOM 1303 C C . VAL A 1 177 ? 43.171 17.184 -46.089 1.00 51.41 177 VAL A C 1
ATOM 1305 O O . VAL A 1 177 ? 44.091 17.532 -46.820 1.00 51.41 177 VAL A O 1
ATOM 1308 N N . ARG A 1 178 ? 43.196 16.006 -45.445 1.00 50.72 178 ARG A N 1
ATOM 1309 C CA . ARG A 1 178 ? 44.343 15.073 -45.529 1.00 50.72 178 ARG A CA 1
ATOM 1310 C C . ARG A 1 178 ? 44.530 14.402 -46.893 1.00 50.72 178 ARG A C 1
ATOM 1312 O O . ARG A 1 178 ? 45.607 13.895 -47.165 1.00 50.72 178 ARG A O 1
ATOM 1319 N N . ALA A 1 179 ? 43.504 14.374 -47.742 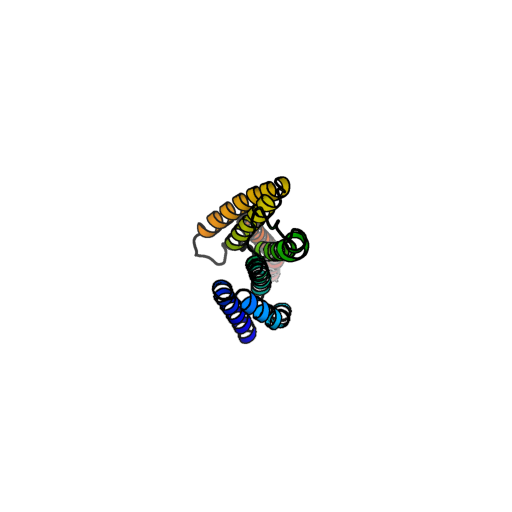1.00 50.31 179 ALA A N 1
ATOM 1320 C CA . ALA A 1 179 ? 43.610 13.853 -49.109 1.00 50.31 179 ALA A CA 1
ATOM 1321 C C . ALA A 1 179 ? 44.144 14.891 -50.122 1.00 50.31 179 ALA A C 1
ATOM 1323 O O . ALA A 1 179 ? 44.254 14.584 -51.309 1.00 50.31 179 ALA A O 1
ATOM 1324 N N . ARG A 1 180 ? 44.417 16.128 -49.677 1.00 48.62 180 ARG A N 1
ATOM 1325 C CA . ARG A 1 180 ? 44.939 17.235 -50.497 1.00 48.62 180 ARG A CA 1
ATOM 1326 C C . ARG A 1 180 ? 46.371 17.659 -50.133 1.00 48.62 180 ARG A C 1
ATOM 1328 O O . ARG A 1 180 ? 46.866 18.604 -50.745 1.00 48.62 180 ARG A O 1
ATOM 1335 N N . GLU A 1 181 ? 47.005 16.978 -49.181 1.00 42.81 181 GLU A N 1
ATOM 1336 C CA . GLU A 1 181 ? 48.450 17.053 -48.895 1.00 42.81 181 GLU A CA 1
ATOM 1337 C C . GLU A 1 181 ? 49.189 15.910 -49.602 1.00 42.81 181 GLU A C 1
ATOM 1339 O O . GLU A 1 181 ? 50.305 16.167 -50.106 1.00 42.81 181 GLU A O 1
#

pLDDT: mean 84.0,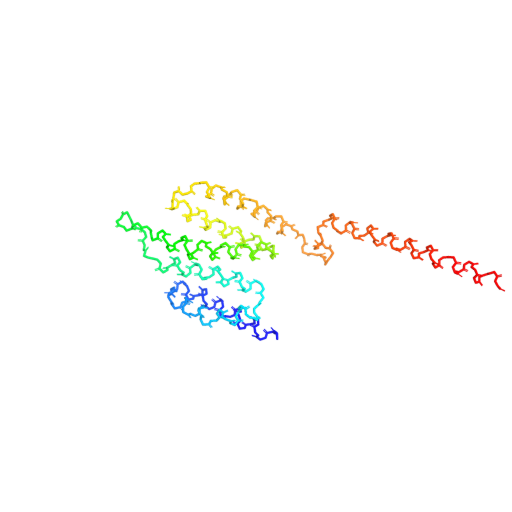 std 14.62, range [42.81, 96.81]

Radius of gyration: 24.73 Å; chains: 1; bounding box: 71×32×70 Å

Secondary structure (DSSP, 8-state):
-HHHHHHHHHHHHHHHHHHHH-HHHHHHHHHHHHHHHHHHS-HHHHHHHHHHHHHHHHHTSPPPBTTB---HHHIIIIIHHHHHHHHHHHHHTT-HHHHHHHHHHHHHHHHHTT-HHHHHHHHHHHHHHHHHHHHHHTS-S--TTTTS-HHHHHHHHHHHHHHHHHHHHHHHHHHHHHT--

=== Feature glossary ===
Feature key, reading from the visual/contextual features back to the raw sequence:

Rendered structure images. Six rendered views show the 3D structure from the faces of a cube — i.e. along ±x, ±y, ±z. Rendering representation is drawn randomly per protein from cartoon (secondary-structure ribbons), sticks (backbone bonds), or molecular surface; coloring is either N→C rainbow (blue at the N-terminus through red at the C-terminus) or one color per chain.

Contact-map, Ramachandran, and PAE plots. The contact map is a binary N×N matrix image: pixel (i, j) is dark where Cα_i and Cα_j are within 8 Å and |i−j|>4. Because the |i−j|>4 filter removes local helical contacts, off-diagonal stripes parallel to the main diagonal indicate parallel β-sheets; stripes perpendicular to it indicate antiparallel β-sheets. The Ramachandran plot scatters every residue's (φ, ψ) pair against the sterically allowed regions. The PAE heatmap renders the predicted-aligned-error matrix.

InterPro / GO / CATH / organism. Database cross-references. InterPro integrates a dozen domain/family signature databases into unified entries with residue-range hits. GO terms attach function/process/location labels with evidence codes. CATH codes position the fold in a four-level structural taxonomy. Organism is the NCBI-taxonomy species name.

Nearest PDB structures. The Foldseek neighbor list gives the closest experimentally determined structures in the PDB, ranked by structural alignment. TM-score near 1 means near-identical fold; near 0.3 means only rough topology match. This is how one finds what a novel AlphaFold prediction most resembles in the solved-structure universe.

Predicted aligned error. PAE(i, j) answers: if I align the predicted and true structures on residue i, how far off (in Å) do I expect residue j to be? A block-diagonal PAE matrix with low values on the blocks and high values off-diagonal is the signature of a multi-domain protein with confidently predicted domains but uncertain inter-domain orientation.

Solvent-accessible surface area. Accessible surface area quantifies burial. A resid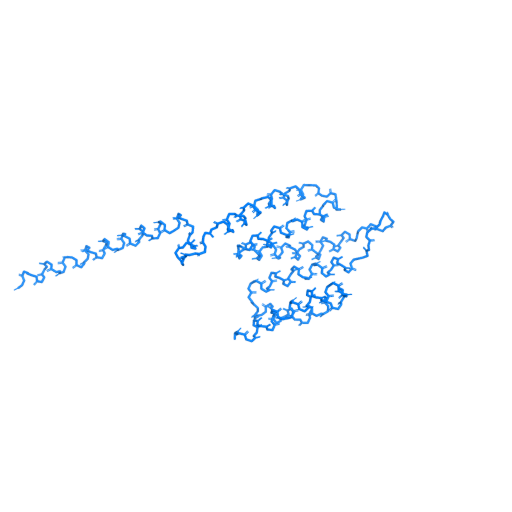ue with SASA near zero is packed into the hydrophobic core; one with SASA >100 Å² sits on the surface. Computed here via the Shrake–Rupley numerical algorithm with a 1.4 Å probe.

B-factor. B-factor (Debye–Waller factor) reflects atomic displacement in the crystal lattice. It is an experimental observable (units Å²), not a prediction; low values mean the atom is pinned down, high values mean it moves or is heterogeneous across the crystal.

pLDDT. For AlphaFold models, the B-factor field carries pLDDT — the model's own estimate of local accuracy on a 0–100 scale. Regions with pLDDT<50 should be treated as essentially unmodeled; they often correspond to intrinsically disordered segments.

Backbone torsions (φ/ψ). φ (phi) and ψ (psi) are the two rotatable backbone dihedrals per residue: φ is the C(i-1)–N–Cα–C torsion, ψ is the N–Cα–C–N(i+1) torsion, both in degrees on (−180°, 180°]. α-helical residues cluster near (−60°, −45°); β-strand residues near (−120°, +130°). A Ramachandran plot is simply a scatter of (φ, ψ) for every residue.

Radius of gyration, Cα contacts, bounding box. Radius of gyration (Rg) is the root-mean-square distance of Cα atoms from their centroid — a single number for overall size and compactness. A globular domain of N residues has Rg ≈ 2.2·N^0.38 Å; an extended or disordered chain has a much larger Rg. The Cα contact count is the number of residue pairs whose Cα atoms are within 8 Å and are more than four positions apart in sequence — a standard proxy for tertiary packing density. The bounding box is the smallest axis-aligned box enclosing all Cα atoms.

Secondary structure (3-state, P-SEA). Three-state secondary structure (P-SEA) collapses the eight DSSP classes into helix (a), strand (b), and coil (c). P-SEA assigns these from Cα geometry alone — distances and angles — without requiring backbone oxygens, so it works on any Cα trace.

Secondary structure (8-state, DSSP). DSSP 8-state secondary structure assigns each residue one of H (α-helix), G (3₁₀-helix), I (π-helix), E (extended β-strand), B (isolated β-bridge), T (hydrogen-bonded turn), S (bend), or '-' (coil). The assignment is computed from backbone hydrogen-bond geometry via the Kabsch–Sander algorithm.

Foldseek 3Di. A 3Di character summarizes, for each residue, the relative orientation of the Cα frame of its nearest spatial neighbor. Because it encodes fold topology rather than chemistry, 3Di alignments detect remote structural similarity that sequence alignment misses.

mmCIF coordinates. The mmCIF block holds the 3D Cartesian coordinates of each backbone atom (N, Cα, C, O) in ångströms. mmCIF is the PDB's canonical archive format — a tagged-loop text representation of the atomic model.

Sequence. Sequence gives the chain of amino acids in standard one-letter code (A=alanine, C=cysteine, …, Y=tyrosine), read N→C. It is the only feature that is directly encoded by the gene; all structural features are derived from the folded form of this sequence.